Protein AF-A0AAD1NI92-F1 (afdb_monomer)

Organism: Lactococcus lactis subsp. cremoris (NCBI:txid1359)

Solvent-accessible surface area (backbone atoms only — not comparable to full-atom values): 13631 Å² total; per-residue (Å²): 113,66,69,62,48,65,72,69,54,85,88,65,92,79,66,71,75,74,59,77,42,75,38,45,38,38,32,30,15,67,36,59,56,64,87,42,86,88,52,69,45,7,34,93,52,72,65,62,51,53,60,41,68,70,36,79,45,61,66,55,23,30,50,51,26,46,51,54,37,50,50,53,50,59,74,55,29,72,73,46,46,53,45,33,52,50,51,36,50,41,55,43,64,73,59,44,53,62,54,76,49,91,71,69,87,60,74,83,80,83,81,52,63,87,88,38,71,64,26,58,53,46,22,42,76,27,81,88,23,86,45,19,66,62,49,51,51,52,31,36,53,55,35,52,54,38,51,54,21,29,49,46,18,63,72,73,48,81,42,72,68,48,51,53,51,52,50,51,49,50,52,50,50,51,49,44,59,48,25,54,27,59,36,13,42,66,51,53,82,45,44,69,56,52,51,51,41,14,47,53,13,47,51,50,51,52,53,51,54,52,50,53,54,50,51,51,52,53,52,52,50,52,52,52,54,52,51,52,52,54,51,51,51,52,52,51,52,55,48,52,56,54,54,54,68,65,72,77,118

Secondary structure (DSSP, 8-state):
-HHHHHHH--SS---GGGPPPHHHHHHHHT-S-SS-TTS-SS---HHHHHHHHHSSSHHHHHHHHHHHHHHHHHHH-HHHHHHHHHHHHHHHHS-S-TT-SS--TTS--PPPSTTSHHHHHHHHHSTT-TTHHHHHHHHHHHHHHHHHHHHHHHHH---HHHHHHHHHHHHHHHHHHHS--TTTGGGGGGHHHHHHHHHHHHHHHHHHHHHHHHHHHHHHHHHHHHHHHHHHHHHHHHHHHHHHHHS--

Structure (mmCIF, N/CA/C/O backbone):
data_AF-A0AAD1NI92-F1
#
_entry.id   AF-A0AAD1NI92-F1
#
loop_
_atom_site.group_PDB
_atom_site.id
_atom_site.type_symbol
_atom_site.label_atom_id
_atom_site.label_alt_id
_atom_site.label_comp_id
_atom_site.label_asym_id
_atom_site.label_entity_id
_atom_site.label_seq_id
_atom_site.pdbx_PDB_ins_code
_atom_site.Cartn_x
_atom_site.Cartn_y
_atom_site.Cartn_z
_atom_site.occupancy
_atom_site.B_iso_or_equiv
_atom_site.auth_seq_id
_atom_site.auth_comp_id
_atom_site.auth_asym_id
_atom_site.auth_atom_id
_atom_site.pdbx_PDB_model_num
ATOM 1 N N . MET A 1 1 ? -16.849 -3.656 -23.208 1.00 57.09 1 MET A N 1
ATOM 2 C CA . MET A 1 1 ? -17.369 -2.295 -23.479 1.00 57.09 1 MET A CA 1
ATOM 3 C C . MET A 1 1 ? -16.266 -1.326 -23.925 1.00 57.09 1 MET A C 1
ATOM 5 O O . MET A 1 1 ? -16.399 -0.754 -24.995 1.00 57.09 1 MET A O 1
ATOM 9 N N . PHE A 1 2 ? -15.143 -1.203 -23.199 1.00 75.19 2 PHE A N 1
ATOM 10 C CA . PHE A 1 2 ? -14.044 -0.279 -23.547 1.00 75.19 2 PHE A CA 1
ATOM 11 C C . PHE A 1 2 ? -13.366 -0.550 -24.906 1.00 75.19 2 PHE A C 1
ATOM 13 O O . PHE A 1 2 ? -13.230 0.365 -25.709 1.00 75.19 2 PHE A O 1
ATOM 20 N N . ASN A 1 3 ? -13.022 -1.806 -25.222 1.00 75.88 3 ASN A N 1
ATOM 21 C CA . ASN A 1 3 ? -12.385 -2.141 -26.510 1.00 75.88 3 ASN A CA 1
ATOM 22 C C . ASN A 1 3 ? -13.268 -1.807 -27.723 1.00 75.88 3 ASN A C 1
ATOM 24 O O . ASN A 1 3 ? -12.758 -1.379 -28.752 1.00 75.88 3 ASN A O 1
ATOM 28 N N . LEU A 1 4 ? -14.588 -1.951 -27.567 1.00 79.81 4 LEU A N 1
ATOM 29 C CA . LEU A 1 4 ? -15.598 -1.578 -28.561 1.00 79.81 4 LEU A CA 1
ATOM 30 C C . LEU A 1 4 ? -15.661 -0.059 -28.765 1.00 79.81 4 LEU A C 1
ATOM 32 O O . LEU A 1 4 ? -15.792 0.410 -29.891 1.00 79.81 4 LEU A O 1
ATOM 36 N N . PHE A 1 5 ? -15.549 0.720 -27.691 1.00 82.75 5 PHE A N 1
ATOM 37 C CA . PHE A 1 5 ? -15.460 2.176 -27.781 1.00 82.75 5 PHE A CA 1
ATOM 38 C C . PHE A 1 5 ? -14.161 2.613 -28.480 1.00 82.75 5 PHE A C 1
ATOM 40 O O . PHE A 1 5 ? -14.197 3.381 -29.438 1.00 82.75 5 PHE A O 1
ATOM 47 N N . VAL A 1 6 ? -13.022 2.051 -28.064 1.00 80.19 6 VAL A N 1
ATOM 48 C CA . VAL A 1 6 ? -11.691 2.326 -28.628 1.00 80.19 6 VAL A CA 1
ATOM 49 C C . VAL A 1 6 ? -11.615 2.027 -30.126 1.00 80.19 6 VAL A C 1
ATOM 51 O O . VAL A 1 6 ? -10.987 2.786 -30.860 1.00 80.19 6 VAL A O 1
ATOM 54 N N . SER A 1 7 ? -12.263 0.956 -30.593 1.00 80.38 7 SER A N 1
ATOM 55 C CA . SER A 1 7 ? -12.282 0.600 -32.016 1.00 80.38 7 SER A CA 1
ATOM 56 C C . SER A 1 7 ? -13.164 1.502 -32.880 1.00 80.38 7 SER A C 1
ATOM 58 O O . SER A 1 7 ? -12.947 1.554 -34.085 1.00 80.38 7 SER A O 1
ATOM 60 N N . ASN A 1 8 ? -14.162 2.175 -32.298 1.00 83.88 8 ASN A N 1
ATOM 61 C CA . ASN A 1 8 ? -15.162 2.943 -33.050 1.00 83.88 8 ASN A CA 1
ATOM 62 C C . ASN A 1 8 ? -15.001 4.466 -32.924 1.00 83.88 8 ASN A C 1
ATOM 64 O O . ASN A 1 8 ? -15.568 5.212 -33.724 1.00 83.88 8 ASN A O 1
ATOM 68 N N . GLN A 1 9 ? -14.236 4.947 -31.942 1.00 84.62 9 GLN A N 1
ATOM 69 C CA . GLN A 1 9 ? -13.955 6.373 -31.795 1.00 84.62 9 GLN A CA 1
ATOM 70 C C . GLN A 1 9 ? -12.986 6.867 -32.888 1.00 84.62 9 GLN A C 1
ATOM 72 O O . GLN A 1 9 ? -12.032 6.180 -33.248 1.00 84.62 9 GLN A O 1
ATOM 77 N N . LYS A 1 10 ? -13.232 8.074 -33.414 1.00 85.19 10 LYS A N 1
ATOM 78 C CA . LYS A 1 10 ? -12.426 8.714 -34.478 1.00 85.19 10 LYS A CA 1
ATOM 79 C C . LYS A 1 10 ? -11.617 9.924 -33.990 1.00 85.19 10 LYS A C 1
ATOM 81 O O . LYS A 1 10 ? -10.995 10.606 -34.797 1.00 85.19 10 LYS A O 1
ATOM 86 N N . ILE A 1 11 ? -11.661 10.213 -32.691 1.00 85.81 11 ILE A N 1
ATOM 87 C CA . ILE A 1 11 ? -11.125 11.440 -32.086 1.00 85.81 11 ILE A CA 1
ATOM 88 C C . ILE A 1 11 ? -9.612 11.318 -31.879 1.00 85.81 11 ILE A C 1
ATOM 90 O O . ILE A 1 11 ? -8.871 12.261 -32.140 1.00 85.81 11 ILE A O 1
ATOM 94 N N . VAL A 1 12 ? -9.139 10.150 -31.439 1.00 82.62 12 VAL A N 1
ATOM 95 C CA . VAL A 1 12 ? -7.732 9.909 -31.101 1.00 82.62 12 VAL A CA 1
ATOM 96 C C . VAL A 1 12 ? -7.199 8.729 -31.907 1.00 82.62 12 VAL A C 1
ATOM 98 O O . VAL A 1 12 ? -7.741 7.627 -31.846 1.00 82.62 12 VAL A O 1
ATOM 101 N N . LYS A 1 13 ? -6.100 8.921 -32.644 1.00 81.06 13 LYS A N 1
ATOM 102 C CA . LYS A 1 13 ? -5.388 7.807 -33.286 1.00 81.06 13 LYS A CA 1
ATOM 103 C C . LYS A 1 13 ? -4.594 7.040 -32.229 1.00 81.06 13 LYS A C 1
ATOM 105 O O . LYS A 1 13 ? -3.628 7.564 -31.683 1.00 81.06 13 LYS A O 1
ATOM 110 N N . ILE A 1 14 ? -5.007 5.807 -31.944 1.00 80.12 14 ILE A N 1
ATOM 111 C CA . ILE A 1 14 ? -4.340 4.937 -30.969 1.00 80.12 14 ILE A CA 1
ATOM 112 C C . ILE A 1 14 ? -3.302 4.082 -31.689 1.00 80.12 14 ILE A C 1
ATOM 114 O O . ILE A 1 14 ? -3.636 3.265 -32.548 1.00 80.12 14 ILE A O 1
ATOM 118 N N . ASP A 1 15 ? -2.042 4.261 -31.308 1.00 81.31 15 ASP A N 1
ATOM 119 C CA . ASP A 1 15 ? -0.934 3.443 -31.781 1.00 81.31 15 ASP A CA 1
ATOM 120 C C . ASP A 1 15 ? -0.844 2.147 -30.964 1.00 81.31 15 ASP A C 1
ATOM 122 O O . ASP A 1 15 ? -0.312 2.119 -29.852 1.00 81.31 15 ASP A O 1
ATOM 126 N N . LYS A 1 16 ? -1.374 1.055 -31.525 1.00 78.62 16 LYS A N 1
ATOM 127 C CA . LYS A 1 16 ? -1.357 -0.269 -30.884 1.00 78.62 16 LYS A CA 1
ATOM 128 C C . LYS A 1 16 ? 0.056 -0.830 -30.704 1.00 78.62 16 LYS A C 1
ATOM 130 O O . LYS A 1 16 ? 0.249 -1.694 -29.855 1.00 78.62 16 LYS A O 1
ATOM 135 N N . SER A 1 17 ? 1.051 -0.335 -31.444 1.00 79.06 17 SER A N 1
ATOM 136 C CA . SER A 1 17 ? 2.436 -0.795 -31.285 1.00 79.06 17 SER A CA 1
ATOM 137 C C . SER A 1 17 ? 3.035 -0.384 -29.938 1.00 79.06 17 SER A C 1
ATOM 139 O O . SER A 1 17 ? 3.967 -1.026 -29.462 1.00 79.06 17 SER A O 1
ATOM 141 N N . LYS A 1 18 ? 2.468 0.630 -29.271 1.00 83.69 18 LYS A N 1
ATOM 142 C CA . LYS A 1 18 ? 2.900 1.104 -27.947 1.00 83.69 18 LYS A CA 1
ATOM 143 C C . LYS A 1 18 ? 2.183 0.422 -26.784 1.00 83.69 18 LYS A C 1
ATOM 145 O O . LYS A 1 18 ? 2.407 0.793 -25.637 1.00 83.69 18 LYS A O 1
ATOM 150 N N . GLU A 1 19 ? 1.345 -0.579 -27.053 1.00 87.12 19 GLU A N 1
ATOM 151 C CA . GLU A 1 19 ? 0.700 -1.360 -26.000 1.00 87.12 19 GLU A CA 1
ATOM 152 C C . GLU A 1 19 ? 1.757 -2.067 -25.133 1.00 87.12 19 GLU A C 1
ATOM 154 O O . GLU A 1 19 ? 2.684 -2.701 -25.655 1.00 87.12 19 GLU A O 1
ATOM 159 N N . LEU A 1 20 ? 1.608 -1.940 -23.812 1.00 91.38 20 LEU A N 1
ATOM 160 C CA . LEU A 1 20 ? 2.450 -2.595 -22.813 1.00 91.38 20 LEU A CA 1
ATOM 161 C C . LEU A 1 20 ? 1.722 -3.838 -22.275 1.00 91.38 20 LEU A C 1
ATOM 163 O O . LEU A 1 20 ? 0.549 -3.742 -21.899 1.00 91.38 20 LEU A O 1
ATOM 167 N N . PRO A 1 21 ? 2.369 -5.016 -22.258 1.00 93.38 21 PRO A N 1
ATOM 168 C CA . PRO A 1 21 ? 1.775 -6.222 -21.695 1.00 93.38 21 PRO A CA 1
ATOM 169 C C . PRO A 1 21 ? 1.702 -6.143 -20.164 1.00 93.38 21 PRO A C 1
ATOM 171 O O . PRO A 1 21 ? 2.405 -5.368 -19.526 1.00 93.38 21 PRO A O 1
ATOM 174 N N . MET A 1 22 ? 0.895 -7.011 -19.550 1.00 93.06 22 MET A N 1
ATOM 175 C CA . MET A 1 22 ? 0.813 -7.120 -18.086 1.00 93.06 22 MET A CA 1
ATOM 176 C C . MET A 1 22 ? 2.179 -7.415 -17.442 1.00 93.06 22 MET A C 1
ATOM 178 O O . MET A 1 22 ? 2.472 -6.892 -16.370 1.00 93.06 22 MET A O 1
ATOM 182 N N . ALA A 1 23 ? 3.020 -8.207 -18.116 1.00 95.25 23 ALA A N 1
ATOM 183 C CA . ALA A 1 23 ? 4.374 -8.531 -17.672 1.00 95.25 23 ALA A CA 1
ATOM 184 C C . ALA A 1 23 ? 5.243 -7.286 -17.439 1.00 95.25 23 ALA A C 1
ATOM 186 O O . ALA A 1 23 ? 6.008 -7.266 -16.478 1.00 95.25 23 ALA A O 1
ATOM 187 N N . HIS A 1 24 ? 5.053 -6.225 -18.231 1.00 95.69 24 HIS A N 1
ATOM 188 C CA . HIS A 1 24 ? 5.751 -4.956 -18.045 1.00 95.69 24 HIS A CA 1
ATOM 189 C C . HIS A 1 24 ? 5.510 -4.384 -16.646 1.00 95.69 24 HIS A C 1
ATOM 191 O O . HIS A 1 24 ? 6.439 -3.968 -15.967 1.00 95.69 24 HIS A O 1
ATOM 197 N N . PHE A 1 25 ? 4.267 -4.418 -16.165 1.00 94.56 25 PHE A N 1
ATOM 198 C CA . PHE A 1 25 ? 3.925 -3.890 -14.845 1.00 94.56 25 PHE A CA 1
ATOM 199 C C . PHE A 1 25 ? 4.445 -4.771 -13.699 1.00 94.56 25 PHE A C 1
ATOM 201 O O . PH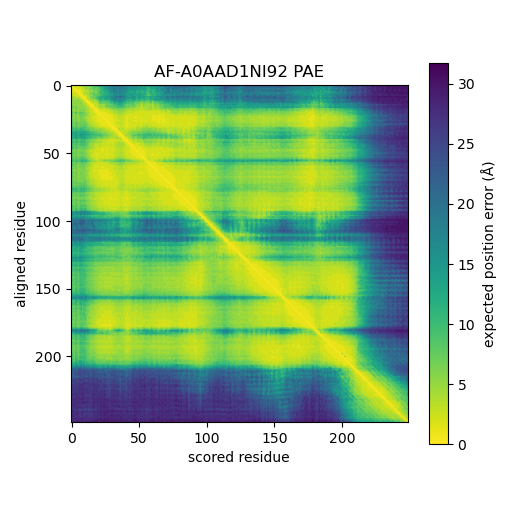E A 1 25 ? 4.670 -4.263 -12.602 1.00 94.56 25 PHE A O 1
ATOM 208 N N . ILE A 1 26 ? 4.665 -6.069 -13.940 1.00 95.38 26 ILE A N 1
ATOM 209 C CA . ILE A 1 26 ? 5.327 -6.980 -12.988 1.00 95.38 26 ILE A CA 1
ATOM 210 C C . ILE A 1 26 ? 6.825 -6.672 -12.927 1.00 95.38 26 ILE A C 1
ATOM 212 O O . ILE A 1 26 ? 7.386 -6.544 -11.838 1.00 95.38 26 ILE A O 1
ATOM 216 N N . LEU A 1 27 ? 7.465 -6.504 -14.091 1.00 95.56 27 LEU A N 1
ATOM 217 C CA . LEU A 1 27 ? 8.850 -6.050 -14.185 1.00 95.56 27 LEU A CA 1
ATOM 218 C C . LEU A 1 27 ? 9.006 -4.717 -13.452 1.00 95.56 27 LEU A C 1
ATOM 220 O O . LEU A 1 27 ? 9.851 -4.583 -12.573 1.00 95.56 27 LEU A O 1
ATOM 224 N N . MET A 1 28 ? 8.129 -3.760 -13.729 1.00 92.94 28 MET A N 1
ATOM 225 C CA . MET A 1 28 ? 8.141 -2.475 -13.051 1.00 92.94 28 MET A CA 1
ATOM 226 C C . MET A 1 28 ? 7.954 -2.606 -11.537 1.00 92.94 28 MET A C 1
ATOM 228 O O . MET A 1 28 ? 8.640 -1.950 -10.755 1.00 92.94 28 MET A O 1
ATOM 232 N N . GLY A 1 29 ? 7.070 -3.505 -11.107 1.00 92.69 29 GLY A N 1
ATOM 233 C CA . GLY A 1 29 ? 6.839 -3.816 -9.703 1.00 92.69 29 GLY A CA 1
ATOM 234 C C . GLY A 1 29 ? 8.061 -4.377 -8.967 1.00 92.69 29 GLY A C 1
ATOM 235 O O . GLY A 1 29 ? 8.101 -4.262 -7.740 1.00 92.69 29 GLY A O 1
ATOM 236 N N . SER A 1 30 ? 9.049 -4.935 -9.677 1.00 93.44 30 SER A N 1
ATOM 237 C CA . SER A 1 30 ? 10.294 -5.475 -9.109 1.00 93.44 30 SER A CA 1
ATOM 238 C C . SER A 1 30 ? 11.477 -4.498 -9.135 1.00 93.44 30 SER A C 1
ATOM 240 O O . SER A 1 30 ? 12.561 -4.834 -8.641 1.00 93.44 30 SER A O 1
ATOM 242 N N . PHE A 1 31 ? 11.288 -3.304 -9.706 1.00 91.69 31 PHE A N 1
ATOM 243 C CA . PHE A 1 31 ? 12.301 -2.255 -9.778 1.00 91.69 31 PHE A CA 1
ATOM 244 C C . PHE A 1 31 ? 12.482 -1.538 -8.428 1.00 91.69 31 PHE A C 1
ATOM 246 O O . PHE A 1 31 ? 11.508 -1.257 -7.733 1.00 91.69 31 PHE A O 1
ATOM 253 N N . GLY A 1 32 ? 13.727 -1.225 -8.065 1.00 88.62 32 GLY A N 1
ATOM 254 C CA . GLY A 1 32 ? 14.095 -0.517 -6.833 1.00 88.62 32 GLY A CA 1
ATOM 255 C C . GLY A 1 32 ? 15.277 -1.170 -6.113 1.00 88.62 32 GLY A C 1
ATOM 256 O O . GLY A 1 32 ? 15.667 -2.296 -6.441 1.00 88.62 32 GLY A O 1
ATOM 257 N N . ASP A 1 33 ? 15.842 -0.439 -5.154 1.00 87.44 33 ASP A N 1
ATOM 258 C CA . ASP A 1 33 ? 17.053 -0.804 -4.414 1.00 87.44 33 ASP A CA 1
ATOM 259 C C . ASP A 1 33 ? 16.699 -1.354 -3.025 1.00 87.44 33 ASP A C 1
ATOM 261 O O . ASP A 1 33 ? 16.215 -0.620 -2.162 1.00 87.44 33 ASP A O 1
ATOM 265 N N . GLU A 1 34 ? 16.973 -2.643 -2.802 1.00 85.94 34 GLU A N 1
ATOM 266 C CA . GLU A 1 34 ? 16.696 -3.320 -1.533 1.00 85.94 34 GLU A CA 1
ATOM 267 C C . GLU A 1 34 ? 17.506 -2.805 -0.331 1.00 85.94 34 GLU A C 1
ATOM 269 O O . GLU A 1 34 ? 17.183 -3.101 0.824 1.00 85.94 34 GLU A O 1
ATOM 274 N N . ASP A 1 35 ? 18.595 -2.076 -0.547 1.00 86.12 35 ASP A N 1
ATOM 275 C CA . ASP A 1 35 ? 19.447 -1.589 0.533 1.00 86.12 35 ASP A CA 1
ATOM 276 C C . ASP A 1 35 ? 19.083 -0.162 0.938 1.00 86.12 35 ASP A C 1
ATOM 278 O O . ASP A 1 35 ? 19.279 0.220 2.096 1.00 86.12 35 ASP A O 1
ATOM 282 N N . ASN A 1 36 ? 18.411 0.578 0.055 1.00 84.94 36 ASN A N 1
ATOM 283 C CA . ASN A 1 36 ? 17.987 1.943 0.310 1.00 84.94 36 ASN A CA 1
ATOM 284 C C . ASN A 1 36 ? 16.477 2.052 0.575 1.00 84.94 36 ASN A C 1
ATOM 286 O O . ASN A 1 36 ? 15.668 2.158 -0.344 1.00 84.94 36 ASN A O 1
ATOM 290 N N . ARG A 1 37 ? 16.091 2.149 1.855 1.00 74.31 37 ARG A N 1
ATOM 291 C CA . ARG A 1 37 ? 14.690 2.383 2.278 1.00 74.31 37 ARG A CA 1
ATOM 292 C C . ARG A 1 37 ? 14.097 3.701 1.762 1.00 74.31 37 ARG A C 1
ATOM 294 O O . ARG A 1 37 ? 12.872 3.820 1.637 1.00 74.31 37 ARG A O 1
ATOM 301 N N . GLU A 1 38 ? 14.942 4.693 1.503 1.00 73.00 38 GLU A N 1
ATOM 302 C CA . GLU A 1 38 ? 14.527 5.998 0.995 1.00 73.00 38 GLU A CA 1
ATOM 303 C C . GLU A 1 38 ? 14.313 5.994 -0.528 1.00 73.00 38 GLU A C 1
ATOM 305 O O . GLU A 1 38 ? 13.600 6.858 -1.046 1.00 73.00 38 GLU A O 1
ATOM 310 N N . SER A 1 39 ? 14.815 4.972 -1.230 1.00 76.75 39 SER A N 1
ATOM 311 C CA . SER A 1 39 ? 14.535 4.759 -2.652 1.00 76.75 39 SER A CA 1
ATOM 312 C C . SER A 1 39 ? 13.077 4.363 -2.891 1.00 76.75 39 SER A C 1
ATOM 314 O O . SER A 1 39 ? 12.400 3.851 -2.000 1.00 76.75 39 SER A O 1
ATOM 316 N N . ILE A 1 40 ? 12.567 4.605 -4.095 1.00 77.69 40 ILE A N 1
ATOM 317 C CA . ILE A 1 40 ? 11.194 4.255 -4.472 1.00 77.69 40 ILE A CA 1
ATOM 318 C C . ILE A 1 40 ? 11.169 2.815 -4.998 1.00 77.69 40 ILE A C 1
ATOM 320 O O . ILE A 1 40 ? 11.976 2.458 -5.855 1.00 77.69 40 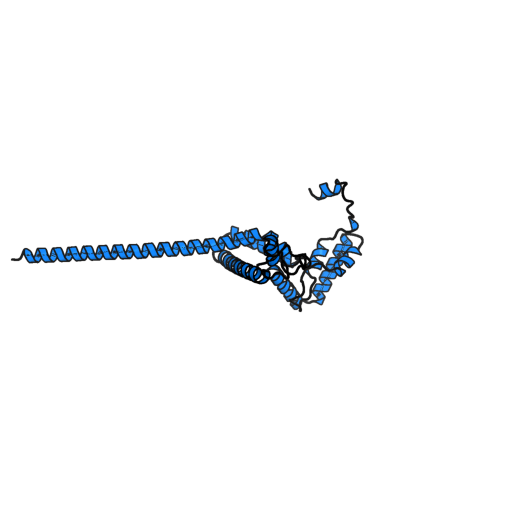ILE A O 1
ATOM 324 N N . HIS A 1 41 ? 10.268 1.982 -4.469 1.00 87.81 41 HIS A N 1
ATOM 325 C CA . HIS A 1 41 ? 10.159 0.566 -4.836 1.00 87.81 41 HIS A CA 1
ATOM 326 C C . HIS A 1 41 ? 8.895 0.323 -5.664 1.00 87.81 41 HIS A C 1
ATOM 328 O O . HIS A 1 41 ? 7.795 0.712 -5.272 1.00 87.81 41 HIS A O 1
ATOM 334 N N . GLY A 1 42 ? 9.033 -0.372 -6.792 1.00 87.44 42 GLY A N 1
ATOM 335 C CA . GLY A 1 42 ? 7.917 -0.721 -7.665 1.00 87.44 42 GLY A CA 1
ATOM 336 C C . GLY A 1 42 ? 7.276 0.489 -8.347 1.00 87.44 42 GLY A C 1
ATOM 337 O O . GLY A 1 42 ? 6.049 0.601 -8.356 1.00 87.44 42 GLY A O 1
ATOM 338 N N . THR A 1 43 ? 8.094 1.405 -8.868 1.00 83.75 43 THR A N 1
ATOM 339 C CA . THR A 1 43 ? 7.669 2.636 -9.560 1.00 83.75 43 THR A CA 1
ATOM 340 C C . THR A 1 43 ? 8.273 2.728 -10.942 1.00 83.75 43 THR A C 1
ATOM 342 O O . THR A 1 43 ? 9.342 2.165 -11.147 1.00 83.75 43 THR A O 1
ATOM 345 N N . TRP A 1 44 ? 7.654 3.510 -11.828 1.00 86.06 44 TRP A N 1
ATOM 346 C CA . TRP A 1 44 ? 8.121 3.805 -13.185 1.00 86.06 44 TRP A CA 1
ATOM 347 C C . TRP A 1 44 ? 9.652 3.897 -13.374 1.00 86.06 44 TRP A C 1
ATOM 349 O O . TRP A 1 44 ? 10.357 4.575 -12.625 1.00 86.06 44 TRP A O 1
ATOM 359 N N . ASN A 1 45 ? 10.149 3.245 -14.432 1.00 88.81 45 ASN A N 1
ATOM 360 C CA . ASN A 1 45 ? 11.557 3.154 -14.799 1.00 88.81 45 ASN A CA 1
ATOM 361 C C . ASN A 1 45 ? 11.696 3.333 -16.316 1.00 88.81 45 ASN A C 1
ATOM 363 O O . ASN A 1 45 ? 11.146 2.570 -17.113 1.00 88.81 45 ASN A O 1
ATOM 367 N N . ALA A 1 46 ? 12.479 4.334 -16.717 1.00 90.44 46 ALA A N 1
ATOM 368 C CA . ALA A 1 46 ? 12.688 4.668 -18.122 1.00 90.44 46 ALA A CA 1
ATOM 369 C C . ALA A 1 46 ? 13.397 3.557 -18.921 1.00 90.44 46 ALA A C 1
ATOM 371 O O . ALA A 1 46 ? 13.124 3.379 -20.108 1.00 90.44 46 ALA A O 1
ATOM 372 N N . GLY A 1 47 ? 14.324 2.833 -18.290 1.00 92.38 47 GLY A N 1
ATOM 373 C CA . GLY A 1 47 ? 15.107 1.761 -18.908 1.00 92.38 47 GLY A CA 1
ATOM 374 C C . GLY A 1 47 ? 14.271 0.520 -19.215 1.00 92.38 47 GLY A C 1
ATOM 375 O O . GLY A 1 47 ? 14.345 -0.003 -20.328 1.00 92.38 47 GLY A O 1
ATOM 376 N N . ASP A 1 48 ? 13.422 0.105 -18.277 1.00 93.38 48 ASP A N 1
ATOM 377 C CA . ASP A 1 48 ? 12.477 -1.002 -18.447 1.00 93.38 48 ASP A CA 1
ATOM 378 C C . ASP A 1 48 ? 11.470 -0.669 -19.553 1.00 93.38 48 ASP A C 1
ATOM 380 O O . ASP A 1 48 ? 11.261 -1.464 -20.473 1.00 93.38 48 ASP A O 1
ATOM 384 N N . LEU A 1 49 ? 10.924 0.555 -19.546 1.00 93.69 49 LEU A N 1
ATOM 385 C CA . LEU A 1 49 ? 10.034 1.031 -20.607 1.00 93.69 49 LEU A CA 1
ATOM 386 C C . LEU A 1 49 ? 10.719 1.021 -21.978 1.00 93.69 49 LEU A C 1
ATOM 388 O O . LEU A 1 49 ? 10.147 0.526 -22.949 1.00 93.69 49 LEU A O 1
ATOM 392 N N . LYS A 1 50 ? 11.946 1.545 -22.072 1.00 94.75 50 LYS A N 1
ATOM 393 C CA . LYS A 1 50 ? 12.714 1.563 -23.324 1.00 94.75 50 LYS A CA 1
ATOM 394 C C . LYS A 1 50 ? 12.974 0.148 -23.841 1.00 94.75 50 LYS A C 1
ATOM 396 O O . LYS A 1 50 ? 12.829 -0.086 -25.037 1.00 94.75 50 LYS A O 1
ATOM 401 N N . SER A 1 51 ? 13.320 -0.779 -22.950 1.00 93.38 51 SER A N 1
ATOM 402 C CA . SER A 1 51 ? 13.564 -2.185 -23.294 1.00 93.38 51 SER A CA 1
ATOM 403 C C . SER A 1 51 ? 12.295 -2.864 -23.804 1.00 93.38 51 SER A C 1
ATOM 405 O O . SER A 1 51 ? 12.331 -3.560 -24.811 1.00 93.38 51 SER A O 1
ATOM 407 N N . THR A 1 52 ? 11.153 -2.578 -23.177 1.00 93.19 52 THR A N 1
ATOM 408 C CA . THR A 1 52 ? 9.850 -3.109 -23.600 1.00 93.19 52 THR A CA 1
ATOM 409 C C . THR A 1 52 ? 9.428 -2.542 -24.955 1.00 93.19 52 THR A C 1
ATOM 411 O O . THR A 1 52 ? 8.963 -3.260 -25.832 1.00 93.19 52 THR A O 1
ATOM 414 N N . LEU A 1 53 ? 9.576 -1.233 -25.163 1.00 92.88 53 LEU A N 1
ATOM 415 C CA . LEU A 1 53 ? 9.166 -0.580 -26.408 1.00 92.88 53 LEU A CA 1
ATOM 416 C C . LEU A 1 53 ? 10.093 -0.882 -27.595 1.00 92.88 53 LEU A C 1
ATOM 418 O O . LEU A 1 53 ? 9.700 -0.617 -28.729 1.00 92.88 53 LEU A O 1
ATOM 422 N N . ALA A 1 54 ? 11.288 -1.427 -27.355 1.00 92.88 54 ALA A N 1
ATOM 423 C CA . ALA A 1 54 ? 12.185 -1.886 -28.413 1.00 92.88 54 ALA A CA 1
ATOM 424 C C . ALA A 1 54 ? 11.665 -3.150 -29.123 1.00 92.88 54 ALA A C 1
ATOM 426 O O . ALA A 1 54 ? 11.978 -3.369 -30.294 1.00 92.88 54 ALA A O 1
ATOM 427 N N . GLU A 1 55 ? 10.848 -3.957 -28.442 1.00 92.56 55 GLU A N 1
ATOM 428 C CA . GLU A 1 55 ? 10.281 -5.181 -29.004 1.00 92.56 55 GLU A CA 1
ATOM 429 C C . GLU A 1 55 ? 9.051 -4.895 -29.876 1.00 92.56 55 GLU A C 1
ATOM 431 O O . GLU A 1 55 ? 8.185 -4.076 -29.548 1.00 92.56 55 GLU A O 1
ATOM 436 N N . LYS A 1 56 ? 8.950 -5.607 -31.004 1.00 86.44 56 LYS A N 1
ATOM 437 C CA . LYS A 1 56 ? 7.956 -5.321 -32.054 1.00 86.44 56 LYS A CA 1
ATOM 438 C C . LYS A 1 56 ? 6.539 -5.754 -31.675 1.00 86.44 56 LYS A C 1
ATOM 440 O O . LYS A 1 56 ? 5.593 -4.991 -31.860 1.00 86.44 56 LYS A O 1
ATOM 445 N N . ASN A 1 57 ? 6.384 -6.975 -31.160 1.00 88.75 57 ASN A N 1
ATOM 446 C CA . ASN A 1 57 ? 5.076 -7.577 -30.897 1.00 88.75 57 ASN A CA 1
ATOM 447 C C . ASN A 1 57 ? 4.795 -7.688 -29.399 1.00 88.75 57 ASN A C 1
ATOM 449 O O . ASN A 1 57 ? 5.699 -7.879 -28.593 1.00 88.75 57 ASN A O 1
ATOM 453 N N . LYS A 1 58 ? 3.513 -7.687 -29.019 1.00 88.44 58 LYS A N 1
ATOM 454 C CA . LYS A 1 58 ? 3.077 -7.847 -27.619 1.00 88.44 58 LYS A CA 1
ATOM 455 C C . LYS A 1 58 ? 3.595 -9.132 -26.954 1.00 88.44 58 LYS A C 1
ATOM 457 O O . LYS A 1 58 ? 3.900 -9.116 -25.765 1.00 88.44 58 LYS A O 1
ATOM 462 N N . SER A 1 59 ? 3.690 -10.230 -27.708 1.00 90.44 59 SER A N 1
ATOM 463 C CA . SER A 1 59 ? 4.235 -11.498 -27.204 1.00 90.44 59 SER A CA 1
ATOM 464 C C . SER A 1 59 ? 5.725 -11.380 -26.883 1.00 90.44 59 SER A C 1
ATOM 466 O O . SER A 1 59 ? 6.149 -11.775 -25.800 1.00 90.44 59 SER A O 1
ATOM 468 N N . ASP A 1 60 ? 6.497 -10.780 -27.791 1.00 93.25 60 ASP A N 1
ATOM 469 C CA . ASP A 1 60 ? 7.944 -10.598 -27.634 1.00 93.25 60 ASP A CA 1
ATOM 470 C C . ASP A 1 60 ? 8.247 -9.647 -26.471 1.00 93.25 60 ASP A C 1
ATOM 472 O O . ASP A 1 60 ? 9.077 -9.963 -25.623 1.00 93.25 60 ASP A O 1
ATOM 476 N N . LYS A 1 61 ? 7.462 -8.567 -26.336 1.00 94.19 61 LYS A N 1
ATOM 477 C CA . LYS A 1 61 ? 7.470 -7.684 -25.158 1.00 94.19 61 LYS A CA 1
ATOM 478 C C . LYS A 1 61 ? 7.268 -8.457 -23.863 1.00 94.19 61 LYS A C 1
ATOM 480 O O . LYS A 1 61 ? 8.071 -8.355 -22.947 1.00 94.19 61 LYS A O 1
ATOM 485 N N . SER A 1 62 ? 6.206 -9.265 -23.797 1.00 95.50 62 SER A N 1
ATOM 486 C CA . SER A 1 62 ? 5.881 -10.010 -22.580 1.00 95.50 62 SER A CA 1
ATOM 487 C C . SER A 1 62 ? 6.976 -11.005 -22.219 1.00 95.50 62 SER A C 1
ATOM 489 O O . SER A 1 62 ? 7.269 -11.176 -21.040 1.00 95.50 62 SER A O 1
ATOM 491 N N . LYS A 1 63 ? 7.570 -11.666 -23.218 1.00 96.19 63 LYS A N 1
ATOM 492 C CA . LYS A 1 63 ? 8.686 -12.587 -23.006 1.00 96.19 63 LYS A CA 1
ATOM 493 C C . LYS A 1 63 ? 9.907 -11.836 -22.477 1.00 96.19 63 LYS A C 1
ATOM 495 O O . LYS A 1 63 ? 10.467 -12.247 -21.466 1.00 96.19 63 LYS A O 1
ATOM 500 N N . LYS A 1 64 ? 10.255 -10.710 -23.105 1.00 96.19 64 LYS A N 1
ATOM 501 C CA . LYS A 1 64 ? 11.381 -9.867 -22.699 1.00 96.19 64 LYS A CA 1
ATOM 502 C C . LYS A 1 64 ? 11.224 -9.338 -21.273 1.00 96.19 64 LYS A C 1
ATOM 504 O O . LYS A 1 64 ? 12.170 -9.402 -20.494 1.00 96.19 64 LYS A O 1
ATOM 509 N N . ASP A 1 65 ? 10.028 -8.880 -20.911 1.00 96.75 65 ASP A N 1
ATOM 510 C CA . ASP A 1 65 ? 9.733 -8.382 -19.564 1.00 96.75 65 ASP A CA 1
ATOM 511 C C . ASP A 1 65 ? 9.863 -9.477 -18.500 1.00 96.75 65 ASP A C 1
ATOM 513 O O . ASP A 1 65 ? 10.404 -9.237 -17.421 1.00 96.75 65 ASP A O 1
ATOM 517 N N . ILE A 1 66 ? 9.395 -10.692 -18.807 1.00 97.06 66 ILE A N 1
ATOM 518 C CA . ILE A 1 66 ? 9.533 -11.849 -17.914 1.00 97.06 66 ILE A CA 1
ATOM 519 C C . ILE A 1 66 ? 11.006 -12.232 -17.761 1.00 97.06 66 ILE A C 1
ATOM 521 O O . ILE A 1 66 ? 11.446 -12.469 -16.640 1.00 97.06 66 ILE A O 1
ATOM 525 N N . GLU A 1 67 ? 11.771 -12.269 -18.854 1.00 97.38 67 GLU A N 1
ATOM 526 C CA . GLU A 1 67 ? 13.210 -12.553 -18.813 1.00 97.38 67 GLU A CA 1
ATOM 527 C C . GLU A 1 67 ? 13.943 -11.557 -17.906 1.00 97.38 67 GLU A C 1
ATOM 529 O O . GLU A 1 67 ? 14.645 -11.974 -16.986 1.00 97.38 67 GLU A O 1
ATOM 534 N N . LEU A 1 68 ? 13.702 -10.254 -18.085 1.00 96.94 68 LEU A N 1
ATOM 535 C CA . LEU A 1 68 ? 14.293 -9.205 -17.248 1.00 96.94 68 LEU A CA 1
ATOM 536 C C . LEU A 1 68 ? 13.844 -9.303 -15.782 1.00 96.94 68 LEU A C 1
ATOM 538 O O . LEU A 1 68 ? 14.635 -9.062 -14.868 1.00 96.94 68 LEU A O 1
ATOM 542 N N . PHE A 1 69 ? 12.585 -9.669 -15.530 1.00 96.62 69 PHE A N 1
ATOM 543 C CA . PHE A 1 69 ? 12.063 -9.851 -14.176 1.00 96.62 69 PHE A CA 1
ATOM 544 C C . PHE A 1 69 ? 12.750 -11.025 -13.469 1.00 96.62 69 PHE A C 1
ATOM 546 O O . PHE A 1 69 ? 13.151 -10.898 -12.307 1.00 96.62 69 PHE A O 1
ATOM 553 N N . VAL A 1 70 ? 12.894 -12.155 -14.166 1.00 96.62 70 VAL A N 1
ATOM 554 C CA . VAL A 1 70 ? 13.570 -13.350 -13.652 1.00 96.62 70 VAL A CA 1
ATOM 555 C C . VAL A 1 70 ? 15.042 -13.047 -13.405 1.00 96.62 70 VAL A C 1
ATOM 557 O O . VAL A 1 70 ? 15.535 -13.342 -12.320 1.00 96.62 70 VAL A O 1
ATOM 560 N N . GLU A 1 71 ? 15.717 -12.398 -14.355 1.00 96.50 71 GLU A N 1
ATOM 561 C CA . GLU A 1 71 ? 17.116 -11.988 -14.230 1.00 96.50 71 GLU A CA 1
ATOM 562 C C . GLU A 1 71 ? 17.322 -11.086 -13.008 1.00 96.50 71 GLU A C 1
ATOM 564 O O . GLU A 1 71 ? 18.159 -11.373 -12.155 1.00 96.50 71 GLU A O 1
ATOM 569 N N . ARG A 1 72 ? 16.505 -10.037 -12.854 1.00 94.88 72 ARG A N 1
ATOM 570 C CA . ARG A 1 72 ? 16.579 -9.127 -11.703 1.00 94.88 72 ARG A CA 1
ATOM 571 C C . ARG A 1 72 ? 16.358 -9.852 -10.381 1.00 94.88 72 ARG A C 1
ATOM 573 O O . ARG A 1 72 ? 17.073 -9.604 -9.413 1.00 94.88 72 ARG A O 1
ATOM 580 N N . THR A 1 73 ? 15.372 -10.743 -10.333 1.00 94.00 73 THR A N 1
ATOM 581 C CA . THR A 1 73 ? 15.040 -11.503 -9.122 1.00 94.00 73 THR A CA 1
ATOM 582 C C . THR A 1 73 ? 16.153 -12.492 -8.766 1.00 94.00 73 THR A C 1
ATOM 584 O O . THR A 1 73 ? 16.515 -12.615 -7.595 1.00 94.00 73 THR A O 1
ATOM 587 N N . ALA A 1 74 ? 16.747 -13.149 -9.766 1.00 95.19 74 ALA A N 1
ATOM 588 C CA . ALA A 1 74 ? 17.883 -14.046 -9.584 1.00 95.19 74 ALA A CA 1
ATOM 589 C C . ALA A 1 74 ? 19.138 -13.291 -9.121 1.00 95.19 74 ALA A C 1
ATOM 591 O O . ALA A 1 74 ? 19.758 -13.698 -8.141 1.00 95.19 74 ALA A O 1
ATOM 592 N N . ASN A 1 75 ? 19.455 -12.161 -9.761 1.00 95.62 75 ASN A N 1
ATOM 593 C CA . ASN A 1 75 ? 20.597 -11.309 -9.417 1.00 95.62 75 ASN A CA 1
ATOM 594 C C . ASN A 1 75 ? 20.485 -10.742 -7.997 1.00 95.62 75 ASN A C 1
ATOM 596 O O . ASN A 1 75 ? 21.481 -10.654 -7.282 1.00 95.62 75 ASN A O 1
ATOM 600 N N . ARG A 1 76 ? 19.268 -10.388 -7.567 1.00 93.88 76 ARG A N 1
ATOM 601 C CA . ARG A 1 76 ? 18.996 -9.950 -6.194 1.00 93.88 76 ARG A CA 1
ATOM 602 C C . ARG A 1 76 ? 19.154 -11.107 -5.197 1.00 93.88 76 ARG A C 1
ATOM 604 O O . ARG A 1 76 ? 19.690 -10.926 -4.107 1.00 93.88 76 ARG A O 1
ATOM 611 N N . GLY A 1 77 ? 18.704 -12.308 -5.558 1.00 95.06 77 GLY A N 1
ATOM 612 C CA . GLY A 1 77 ? 18.712 -13.484 -4.689 1.00 95.06 77 GLY A CA 1
ATOM 613 C C . GLY A 1 77 ? 17.576 -13.477 -3.656 1.00 95.06 77 GLY A C 1
ATOM 614 O O . GLY A 1 77 ? 16.919 -12.462 -3.414 1.00 95.06 77 GLY A O 1
ATOM 615 N N . LEU A 1 78 ? 17.318 -14.632 -3.030 1.00 92.94 78 LEU A N 1
ATOM 616 C CA . LEU A 1 78 ? 16.108 -14.865 -2.222 1.00 92.94 78 LEU A CA 1
ATOM 617 C C . LEU A 1 78 ? 15.988 -13.919 -1.017 1.00 92.94 78 LEU A C 1
ATOM 619 O O . LEU A 1 78 ? 14.958 -13.270 -0.846 1.00 92.94 78 LEU A O 1
ATOM 623 N N . ALA A 1 79 ? 17.038 -13.802 -0.198 1.00 94.12 79 ALA A N 1
ATOM 624 C CA . ALA A 1 79 ? 16.993 -13.000 1.029 1.00 94.12 79 ALA A CA 1
ATOM 625 C C . ALA A 1 79 ? 16.744 -11.510 0.743 1.00 94.12 79 ALA A C 1
ATOM 627 O O . ALA A 1 79 ? 15.902 -10.872 1.377 1.00 94.12 79 ALA A O 1
ATOM 628 N N . ARG A 1 80 ? 17.436 -10.961 -0.260 1.00 93.81 80 ARG A N 1
ATOM 629 C CA . ARG A 1 80 ? 17.275 -9.566 -0.679 1.00 93.81 80 ARG A CA 1
ATOM 630 C C . ARG A 1 80 ? 15.955 -9.330 -1.404 1.00 93.81 80 ARG A C 1
ATOM 632 O O . ARG A 1 80 ? 15.376 -8.264 -1.264 1.00 93.81 80 ARG A O 1
ATOM 639 N N . THR A 1 81 ? 15.429 -10.330 -2.109 1.00 93.88 81 THR A N 1
ATOM 640 C CA . THR A 1 81 ? 14.089 -10.260 -2.711 1.00 93.88 81 THR A CA 1
ATOM 641 C C . THR A 1 81 ? 13.004 -10.156 -1.642 1.00 93.88 81 THR A C 1
ATOM 643 O O . THR A 1 81 ? 12.121 -9.308 -1.749 1.00 93.88 81 THR A O 1
ATOM 646 N N . ILE A 1 82 ? 13.094 -10.944 -0.567 1.00 93.44 82 ILE A N 1
ATOM 647 C CA . ILE A 1 82 ? 12.178 -10.815 0.578 1.00 93.44 82 ILE A CA 1
ATOM 648 C C . ILE A 1 82 ? 12.311 -9.425 1.214 1.00 93.44 82 ILE A C 1
ATOM 650 O O . ILE A 1 82 ? 11.300 -8.775 1.483 1.00 93.44 82 ILE A O 1
ATOM 654 N N . LYS A 1 83 ? 13.545 -8.940 1.405 1.00 93.44 83 LYS A N 1
ATOM 655 C CA . LYS A 1 83 ? 13.812 -7.593 1.933 1.00 93.44 83 LYS A CA 1
ATOM 656 C C . LYS A 1 83 ? 13.181 -6.499 1.061 1.00 93.44 83 LYS A C 1
ATOM 658 O O . LYS A 1 83 ? 12.473 -5.649 1.598 1.00 93.44 83 LYS A O 1
ATOM 663 N N . PHE A 1 84 ? 13.363 -6.580 -0.258 1.00 93.62 84 PHE A N 1
ATOM 664 C CA . PHE A 1 84 ? 12.789 -5.668 -1.249 1.00 93.62 84 PHE A CA 1
ATOM 665 C C . PHE A 1 84 ? 11.262 -5.602 -1.144 1.00 93.62 84 PHE A C 1
ATOM 667 O O . PHE A 1 84 ? 10.691 -4.521 -1.004 1.00 93.62 84 PHE A O 1
ATOM 674 N N . TYR A 1 85 ? 10.581 -6.754 -1.157 1.00 93.06 85 TYR A N 1
ATOM 675 C CA . TYR A 1 85 ? 9.120 -6.774 -1.045 1.00 93.06 85 TYR A CA 1
ATOM 676 C C . TYR A 1 85 ? 8.635 -6.324 0.338 1.00 93.06 85 TYR A C 1
ATOM 678 O O . TYR A 1 85 ? 7.570 -5.719 0.436 1.00 93.06 85 TYR A O 1
ATOM 686 N N . GLY A 1 86 ? 9.428 -6.536 1.392 1.00 92.06 86 GLY A N 1
ATOM 687 C CA . GLY A 1 86 ? 9.180 -5.958 2.710 1.00 92.06 86 GLY A CA 1
ATOM 688 C C . GLY A 1 86 ? 9.235 -4.430 2.693 1.00 92.06 86 GLY A C 1
ATOM 689 O O . GLY A 1 86 ? 8.313 -3.777 3.172 1.00 92.06 86 GLY A O 1
ATOM 690 N N . GLN A 1 87 ? 10.270 -3.837 2.093 1.00 89.94 87 GLN A N 1
ATOM 691 C CA . GLN A 1 87 ? 10.362 -2.380 1.931 1.00 89.94 87 GLN A CA 1
ATOM 692 C C . GLN A 1 87 ? 9.217 -1.831 1.092 1.00 89.94 87 GLN A C 1
ATOM 694 O O . GLN A 1 87 ? 8.604 -0.840 1.482 1.00 89.94 87 GLN A O 1
ATOM 699 N N . LYS A 1 88 ? 8.872 -2.5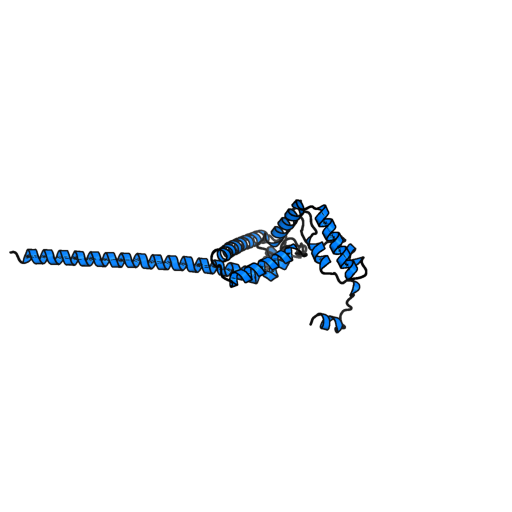06 -0.005 1.00 90.19 88 LYS A N 1
ATOM 700 C CA . LYS A 1 88 ? 7.728 -2.133 -0.835 1.00 90.19 88 LYS A CA 1
ATOM 701 C C . LYS A 1 88 ? 6.418 -2.176 -0.044 1.00 90.19 88 LYS A C 1
ATOM 703 O O . LYS A 1 88 ? 5.635 -1.235 -0.116 1.00 90.19 88 LYS A O 1
ATOM 708 N N . TYR A 1 89 ? 6.202 -3.219 0.758 1.00 90.75 89 TYR A N 1
ATOM 709 C CA . TYR A 1 89 ? 5.046 -3.317 1.652 1.00 90.75 89 TYR A CA 1
ATOM 710 C C . TYR A 1 89 ? 4.973 -2.135 2.622 1.00 90.75 89 TYR A C 1
ATOM 712 O O . TYR A 1 89 ? 3.912 -1.521 2.755 1.00 90.75 89 TYR A O 1
ATOM 720 N N . PHE A 1 90 ? 6.094 -1.785 3.260 1.00 87.75 90 PHE A N 1
ATOM 721 C CA . PHE A 1 90 ? 6.148 -0.607 4.121 1.00 87.75 90 PHE A CA 1
ATOM 722 C C . PHE A 1 90 ? 5.799 0.654 3.334 1.00 87.75 90 PHE A C 1
ATOM 724 O O . PHE A 1 90 ? 4.903 1.365 3.744 1.00 87.75 90 PHE A O 1
ATOM 731 N N . GLN A 1 91 ? 6.364 0.883 2.151 1.00 83.00 91 GLN A N 1
ATOM 732 C CA . GLN A 1 91 ? 6.045 2.081 1.358 1.00 83.00 91 GLN A CA 1
ATOM 733 C C . GLN A 1 91 ? 4.581 2.179 0.912 1.00 83.00 91 GLN A C 1
ATOM 735 O O . GLN A 1 91 ? 4.092 3.273 0.638 1.00 83.00 91 GLN A O 1
ATOM 740 N N . ILE A 1 92 ? 3.880 1.048 0.818 1.00 86.19 92 ILE A N 1
ATOM 741 C CA . ILE A 1 92 ? 2.447 1.016 0.511 1.00 86.19 92 ILE A CA 1
ATOM 742 C C . ILE A 1 92 ? 1.606 1.316 1.764 1.00 86.19 92 ILE A C 1
ATOM 744 O O . ILE A 1 92 ? 0.530 1.891 1.629 1.00 86.19 92 ILE A O 1
ATOM 748 N N . THR A 1 93 ? 2.060 0.933 2.965 1.00 86.25 93 THR A N 1
ATOM 749 C CA . THR A 1 93 ? 1.217 0.855 4.180 1.00 86.25 93 THR A CA 1
ATOM 750 C C . THR A 1 93 ? 1.718 1.647 5.396 1.00 86.25 93 THR A C 1
ATOM 752 O O . THR A 1 93 ? 1.022 1.704 6.411 1.00 86.25 93 THR A O 1
ATOM 755 N N . ASP A 1 94 ? 2.909 2.243 5.338 1.00 76.56 94 ASP A N 1
ATOM 756 C CA . ASP A 1 94 ? 3.607 2.850 6.481 1.00 76.56 94 ASP A CA 1
ATOM 757 C C . ASP A 1 94 ? 2.923 4.110 7.014 1.00 76.56 94 ASP A C 1
ATOM 759 O O . ASP A 1 94 ? 2.988 4.400 8.215 1.00 76.56 94 ASP A O 1
ATOM 763 N N . THR A 1 95 ? 2.246 4.837 6.132 1.00 74.31 95 THR A N 1
ATOM 764 C CA . THR A 1 95 ? 1.692 6.152 6.415 1.00 74.31 95 THR A CA 1
ATOM 765 C C . THR A 1 95 ? 0.185 6.191 6.210 1.00 74.31 95 THR A C 1
ATOM 767 O O . THR A 1 95 ? -0.360 5.693 5.227 1.00 74.31 95 THR A O 1
ATOM 770 N N . GLY A 1 96 ? -0.503 6.899 7.111 1.00 70.88 96 GLY A N 1
ATOM 771 C CA . GLY A 1 96 ? -1.917 7.260 6.935 1.00 70.88 96 GLY A CA 1
ATOM 772 C C . GLY A 1 96 ? -2.182 8.235 5.785 1.00 70.88 96 GLY A C 1
ATOM 773 O O . GLY A 1 96 ? -3.328 8.588 5.514 1.00 70.88 96 GLY A O 1
ATOM 774 N N . VAL A 1 97 ? -1.125 8.706 5.123 1.00 76.31 97 VAL A N 1
ATOM 775 C CA . VAL A 1 97 ? -1.171 9.668 4.022 1.00 76.31 97 VAL A CA 1
ATOM 776 C C . VAL A 1 97 ? -1.333 8.895 2.710 1.00 76.31 97 VAL A C 1
ATOM 778 O O . VAL A 1 97 ? -0.412 8.747 1.903 1.00 76.31 97 VAL A O 1
ATOM 781 N N . ILE A 1 98 ? -2.535 8.353 2.519 1.00 71.50 98 ILE A N 1
ATOM 782 C CA . ILE A 1 98 ? -2.888 7.546 1.347 1.00 71.50 98 ILE A CA 1
ATOM 783 C C . ILE A 1 98 ? -3.000 8.456 0.117 1.00 71.50 98 ILE A C 1
ATOM 785 O O . ILE A 1 98 ? -3.836 9.354 0.081 1.00 71.50 98 ILE A O 1
ATOM 789 N N . GLY A 1 99 ? -2.167 8.215 -0.897 1.00 65.50 99 GLY A N 1
ATOM 790 C CA . GLY A 1 99 ? -2.222 8.877 -2.203 1.00 65.50 99 GLY A CA 1
ATOM 791 C C . GLY A 1 99 ? -1.424 10.168 -2.370 1.00 65.50 99 GLY A C 1
ATOM 792 O O . GLY A 1 99 ? -1.464 10.752 -3.450 1.00 65.50 99 GLY A O 1
ATOM 793 N N . TYR A 1 100 ? -0.671 10.596 -1.352 1.00 62.91 100 TYR A N 1
ATOM 794 C CA . TYR A 1 100 ? 0.101 11.852 -1.388 1.00 62.91 100 TYR A CA 1
ATOM 795 C C . TYR A 1 100 ? 1.571 11.693 -0.962 1.00 62.91 100 TYR A C 1
ATOM 797 O O . TYR A 1 100 ? 2.268 12.687 -0.735 1.00 62.91 100 TYR A O 1
ATOM 805 N N . HIS A 1 101 ? 2.055 10.458 -0.814 1.00 61.16 101 HIS A N 1
ATOM 806 C CA . HIS A 1 101 ? 3.382 10.182 -0.272 1.00 61.16 101 HIS A CA 1
ATOM 807 C C . HIS A 1 101 ? 4.405 9.887 -1.386 1.00 61.16 101 HIS A C 1
ATOM 809 O O . HIS A 1 101 ? 4.232 8.946 -2.148 1.00 61.16 101 HIS A O 1
ATOM 815 N N . ARG A 1 102 ? 5.495 10.675 -1.428 1.00 61.22 102 ARG A N 1
ATOM 816 C CA . ARG A 1 102 ? 6.760 10.438 -2.176 1.00 61.22 102 ARG A CA 1
ATOM 817 C C . ARG A 1 102 ? 6.739 10.548 -3.702 1.00 61.22 102 ARG A C 1
ATOM 819 O O . ARG A 1 102 ? 7.759 10.315 -4.336 1.00 61.22 102 ARG A O 1
ATOM 826 N N . ASP A 1 103 ? 5.632 10.976 -4.292 1.00 59.75 103 ASP A N 1
ATOM 827 C CA . ASP A 1 103 ? 5.501 11.014 -5.751 1.00 59.75 103 ASP A CA 1
ATOM 828 C C . ASP A 1 103 ? 5.979 12.304 -6.428 1.00 59.75 103 ASP A C 1
ATOM 830 O O . ASP A 1 103 ? 5.940 12.396 -7.653 1.00 59.75 103 ASP A O 1
ATOM 834 N N . GLY A 1 104 ? 6.359 13.332 -5.660 1.00 57.88 104 GLY A N 1
ATOM 835 C CA . GLY A 1 104 ? 6.838 14.611 -6.202 1.00 57.88 104 GLY A CA 1
ATOM 836 C C . GLY A 1 104 ? 5.836 15.354 -7.106 1.00 57.88 104 GLY A C 1
ATOM 837 O O . GLY A 1 104 ? 6.175 16.360 -7.723 1.00 57.88 104 GLY A O 1
ATOM 838 N N . LEU A 1 105 ? 4.581 14.897 -7.195 1.00 59.34 105 LEU A N 1
ATOM 839 C CA . LEU A 1 105 ? 3.566 15.467 -8.093 1.00 59.34 105 LEU A CA 1
ATOM 840 C C . LEU A 1 105 ? 3.199 16.918 -7.742 1.00 59.34 105 LEU A C 1
ATOM 842 O O . LEU A 1 105 ? 2.643 17.632 -8.570 1.00 59.34 105 LEU A O 1
ATOM 846 N N . TRP A 1 106 ? 3.536 17.361 -6.530 1.00 58.44 106 TRP A N 1
ATOM 847 C CA . TRP A 1 106 ? 3.195 18.674 -5.985 1.00 58.44 106 TRP A CA 1
ATOM 848 C C . TRP A 1 106 ? 4.446 19.496 -5.651 1.00 58.44 106 TRP A C 1
ATOM 850 O O . TRP A 1 106 ? 4.473 20.175 -4.631 1.00 58.44 106 TRP A O 1
ATOM 860 N N . LEU A 1 107 ? 5.500 19.403 -6.468 1.00 60.06 107 LEU A N 1
ATOM 861 C CA . LEU A 1 107 ? 6.791 20.052 -6.197 1.00 60.06 107 LEU A CA 1
ATOM 862 C C . LEU A 1 107 ? 6.846 21.544 -6.577 1.00 60.06 107 LEU A C 1
ATOM 864 O O . LEU A 1 107 ? 7.604 22.287 -5.962 1.00 60.06 107 LEU A O 1
ATOM 868 N N . ASN A 1 108 ? 6.037 22.008 -7.540 1.00 57.66 108 ASN A N 1
ATOM 869 C CA . ASN A 1 108 ? 6.111 23.381 -8.058 1.00 57.66 108 ASN A CA 1
ATOM 870 C C . ASN A 1 108 ? 4.731 24.038 -8.140 1.00 57.66 108 ASN A C 1
ATOM 872 O O . ASN A 1 108 ? 3.914 23.682 -8.987 1.00 57.66 108 ASN A O 1
ATOM 876 N N . TYR A 1 109 ? 4.476 25.031 -7.293 1.00 66.12 109 TYR A N 1
ATOM 877 C CA . TYR A 1 109 ? 3.250 25.826 -7.339 1.00 66.12 109 TYR A CA 1
ATOM 878 C C . TYR A 1 109 ? 3.511 27.233 -6.789 1.00 66.12 109 TYR A C 1
ATOM 880 O O . TYR A 1 109 ? 4.356 27.446 -5.918 1.00 66.12 109 TYR A O 1
ATOM 888 N N . ALA A 1 110 ? 2.745 28.205 -7.277 1.00 73.00 110 ALA A N 1
ATOM 889 C CA . ALA A 1 110 ? 2.658 29.515 -6.650 1.00 73.00 110 ALA A CA 1
ATOM 890 C C . ALA A 1 110 ? 1.661 29.437 -5.488 1.00 73.00 110 ALA A C 1
ATOM 892 O O . ALA A 1 110 ? 0.514 29.018 -5.671 1.00 73.00 110 ALA A O 1
ATOM 893 N N . TYR A 1 111 ? 2.090 29.826 -4.287 1.00 78.00 111 TYR A N 1
ATOM 894 C CA . TYR A 1 111 ? 1.166 29.974 -3.168 1.00 78.00 111 TYR A CA 1
ATOM 895 C C . TYR A 1 111 ? 0.152 31.085 -3.473 1.00 78.00 111 TYR A C 1
ATOM 897 O O . TYR A 1 111 ? 0.504 32.161 -3.955 1.00 78.00 111 TYR A O 1
ATOM 905 N N . SER A 1 112 ? -1.116 30.826 -3.163 1.00 81.81 112 SER A N 1
ATOM 906 C CA . SER A 1 112 ? -2.181 31.829 -3.179 1.00 81.81 112 SER A CA 1
ATOM 907 C C . SER A 1 112 ? -1.899 32.926 -2.144 1.00 81.81 112 SER A C 1
ATOM 909 O O . SER A 1 112 ? -1.119 32.724 -1.210 1.00 81.81 112 SER A O 1
ATOM 911 N N . ALA A 1 113 ? -2.569 34.075 -2.262 1.00 79.94 113 ALA A N 1
ATOM 912 C CA . ALA A 1 113 ? -2.400 35.210 -1.354 1.00 79.94 113 ALA A CA 1
ATOM 913 C C . ALA A 1 113 ? -2.424 34.787 0.130 1.00 79.94 113 ALA A C 1
ATOM 915 O O . ALA A 1 113 ? -3.286 34.002 0.557 1.00 79.94 113 ALA A O 1
ATOM 916 N N . ASN A 1 114 ? -1.464 35.302 0.906 1.00 77.38 114 ASN A N 1
ATOM 917 C CA . ASN A 1 114 ? -1.323 35.008 2.333 1.00 77.38 114 ASN A CA 1
ATOM 918 C C . ASN A 1 114 ? -2.628 35.301 3.085 1.00 77.38 114 ASN A C 1
ATOM 920 O O . ASN A 1 114 ? -3.238 36.349 2.909 1.00 77.38 114 ASN A O 1
ATOM 924 N N . GLY A 1 115 ? -3.066 34.346 3.910 1.00 77.00 115 GLY A N 1
ATOM 925 C CA . GLY A 1 115 ? -4.309 34.441 4.686 1.00 77.00 115 GLY A CA 1
ATOM 926 C C . GLY A 1 115 ? -5.563 33.898 3.990 1.00 77.00 115 GLY A C 1
ATOM 927 O O . GLY A 1 115 ? -6.548 33.624 4.675 1.00 77.00 115 GLY A O 1
ATOM 928 N N . SER A 1 116 ? -5.533 33.655 2.672 1.00 85.88 116 SER A N 1
ATOM 929 C CA . SER A 1 116 ? -6.656 33.019 1.967 1.00 85.88 116 SER A CA 1
ATOM 930 C C . SER A 1 116 ? -6.880 31.571 2.429 1.00 85.88 116 SER A C 1
ATOM 932 O O . SER A 1 116 ? -5.936 30.862 2.789 1.00 85.88 116 SER A O 1
ATOM 934 N N . LEU A 1 117 ? -8.131 31.098 2.376 1.00 84.06 117 LEU A N 1
ATOM 935 C CA . LEU A 1 117 ? -8.456 29.684 2.620 1.00 84.06 117 LEU A CA 1
ATOM 936 C C . LEU A 1 117 ? -7.656 28.764 1.683 1.00 84.06 117 LEU A C 1
ATOM 938 O O . LEU A 1 117 ? -7.146 27.735 2.117 1.00 84.06 117 LEU A O 1
ATOM 942 N N . SER A 1 118 ? -7.481 29.190 0.429 1.00 85.00 118 SER A N 1
ATOM 943 C CA . SER A 1 118 ? -6.651 28.502 -0.562 1.00 85.00 118 SER A CA 1
ATOM 944 C C . SER A 1 118 ? -5.206 28.343 -0.081 1.00 85.00 118 SER A C 1
ATOM 946 O O . SER A 1 118 ? -4.692 27.231 -0.071 1.00 85.00 118 SER A O 1
ATOM 948 N N . ASN A 1 119 ? -4.575 29.406 0.434 1.00 85.38 119 ASN A N 1
ATOM 949 C CA . ASN A 1 119 ? -3.218 29.325 0.984 1.00 85.38 119 ASN A CA 1
ATOM 950 C C . ASN A 1 119 ? -3.140 28.354 2.182 1.00 85.38 119 ASN A C 1
ATOM 952 O O . ASN A 1 119 ? -2.213 27.552 2.261 1.00 85.38 119 ASN A O 1
ATOM 956 N N . LYS A 1 120 ? -4.142 28.336 3.073 1.00 84.50 120 LYS A N 1
ATOM 957 C CA . LYS A 1 120 ? -4.181 27.373 4.194 1.00 84.50 120 LYS A CA 1
ATOM 958 C C . LYS A 1 120 ? -4.256 25.919 3.717 1.00 84.50 120 LYS A C 1
ATOM 960 O O . LYS A 1 120 ? -3.533 25.077 4.237 1.00 84.50 120 LYS A O 1
ATOM 965 N N . ILE A 1 121 ? -5.099 25.633 2.723 1.00 83.81 121 ILE A N 1
ATOM 966 C CA . ILE A 1 121 ? -5.223 24.297 2.118 1.00 83.81 121 ILE A CA 1
ATOM 967 C C . ILE A 1 121 ? -3.906 23.905 1.438 1.00 83.81 121 ILE A C 1
ATOM 969 O O . ILE A 1 121 ? -3.383 22.817 1.660 1.00 83.81 121 ILE A O 1
ATOM 973 N N . GLN A 1 122 ? -3.319 24.818 0.669 1.00 84.31 122 GLN A N 1
ATOM 974 C CA . GLN A 1 122 ? -2.028 24.626 0.012 1.00 84.31 122 GLN A CA 1
ATOM 975 C C . GLN A 1 122 ? -0.910 24.298 1.014 1.00 84.31 122 GLN A C 1
ATOM 977 O O . GLN A 1 122 ? -0.137 23.372 0.790 1.00 84.31 122 GLN A O 1
ATOM 982 N N . GLN A 1 123 ? -0.868 24.972 2.167 1.00 84.25 123 GLN A N 1
ATOM 983 C CA . GLN A 1 123 ? 0.101 24.680 3.230 1.00 84.25 123 GLN A CA 1
ATOM 984 C C . GLN A 1 123 ? -0.032 23.277 3.852 1.00 84.25 123 GLN A C 1
ATOM 986 O O . GLN A 1 123 ? 0.907 22.838 4.517 1.00 84.25 123 GLN A O 1
ATOM 991 N N . ILE A 1 124 ? -1.170 22.596 3.677 1.00 82.62 124 ILE A N 1
ATOM 992 C CA . ILE A 1 124 ? -1.402 21.222 4.151 1.00 82.62 124 ILE A CA 1
ATOM 993 C C . ILE A 1 124 ? -0.909 20.203 3.119 1.00 82.62 124 ILE A C 1
ATOM 995 O O . ILE A 1 124 ? -0.195 19.266 3.468 1.00 82.62 124 ILE A O 1
ATOM 999 N N . TYR A 1 125 ? -1.299 20.376 1.855 1.00 77.69 125 TYR A N 1
ATOM 1000 C CA . TYR A 1 125 ? -1.066 19.368 0.816 1.00 77.69 125 TYR A CA 1
ATOM 1001 C C . TYR A 1 125 ? 0.324 19.439 0.204 1.00 77.69 125 TYR A C 1
ATOM 1003 O O . TYR A 1 125 ? 0.863 18.425 -0.242 1.00 77.69 125 TYR A O 1
ATOM 1011 N N . TYR A 1 126 ? 0.905 20.628 0.159 1.00 79.25 126 TYR A N 1
ATOM 1012 C CA . TYR A 1 126 ? 2.127 20.814 -0.577 1.00 79.25 126 TYR A CA 1
ATOM 1013 C C . TYR A 1 126 ? 3.385 20.441 0.200 1.00 79.25 126 TYR A C 1
ATOM 1015 O O . TYR A 1 126 ? 3.469 20.647 1.407 1.00 79.25 126 TYR A O 1
ATOM 1023 N N . GLU A 1 127 ? 4.396 19.942 -0.516 1.00 74.94 127 GLU A N 1
ATOM 1024 C CA . GLU A 1 127 ? 5.573 19.303 0.081 1.00 74.94 127 GLU A CA 1
ATOM 1025 C C . GLU A 1 127 ? 6.317 20.191 1.088 1.00 74.94 127 GLU A C 1
ATOM 1027 O O . GLU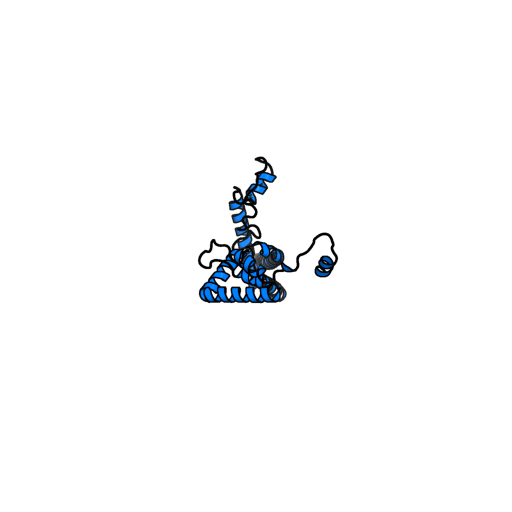 A 1 127 ? 6.616 19.732 2.190 1.00 74.94 127 GLU A O 1
ATOM 1032 N N . ASN A 1 128 ? 6.486 21.474 0.750 1.00 77.75 128 ASN A N 1
ATOM 1033 C CA . ASN A 1 128 ? 7.139 22.497 1.576 1.00 77.75 128 ASN A CA 1
ATOM 1034 C C . ASN A 1 128 ? 6.156 23.324 2.432 1.00 77.75 128 ASN A C 1
ATOM 1036 O O . ASN A 1 128 ? 6.504 24.397 2.930 1.00 77.75 128 ASN A O 1
ATOM 1040 N N . GLY A 1 129 ? 4.908 22.877 2.568 1.00 81.81 129 GLY A N 1
ATOM 1041 C CA . GLY A 1 129 ? 3.886 23.561 3.351 1.00 81.81 129 GLY A CA 1
ATOM 1042 C C . GLY A 1 129 ? 4.146 23.463 4.857 1.00 81.81 129 GLY A C 1
ATOM 1043 O O . GLY A 1 129 ? 4.446 22.392 5.381 1.00 81.81 129 GLY A O 1
ATOM 1044 N N . LYS A 1 130 ? 3.984 24.575 5.588 1.00 85.94 130 LYS A N 1
ATOM 1045 C CA . LYS A 1 130 ? 4.240 24.624 7.043 1.00 85.94 130 LYS A CA 1
ATOM 1046 C C . LYS A 1 130 ? 3.309 23.723 7.862 1.00 85.94 130 LYS A C 1
ATOM 1048 O O . LYS A 1 130 ? 3.696 23.272 8.933 1.00 85.94 130 LYS A O 1
ATOM 1053 N N . LEU A 1 131 ? 2.087 23.479 7.382 1.00 85.25 131 LEU A N 1
ATOM 1054 C CA . LEU A 1 131 ? 1.076 22.678 8.086 1.00 85.25 131 LEU A CA 1
ATOM 1055 C C . LEU A 1 131 ? 1.158 21.183 7.747 1.00 85.25 131 LEU A C 1
ATOM 1057 O O . LEU 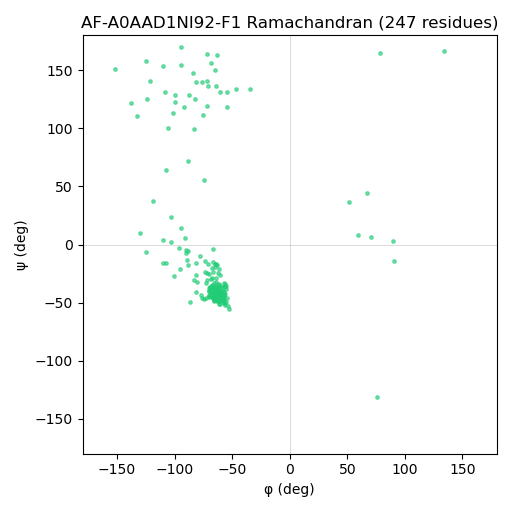A 1 131 ? 0.564 20.363 8.449 1.00 85.25 131 LEU A O 1
ATOM 1061 N N . ARG A 1 132 ? 1.905 20.812 6.701 1.00 84.25 132 ARG A N 1
ATOM 1062 C CA . ARG A 1 132 ? 2.017 19.429 6.228 1.00 84.25 132 ARG A CA 1
ATOM 1063 C C . ARG A 1 132 ? 2.557 18.454 7.283 1.00 84.25 132 ARG A C 1
ATOM 1065 O O . ARG A 1 132 ? 1.955 17.392 7.428 1.00 84.25 132 ARG A O 1
ATOM 1072 N N . PRO A 1 133 ? 3.611 18.762 8.068 1.00 86.62 133 PRO A N 1
ATOM 1073 C CA . PRO A 1 133 ? 4.082 17.844 9.109 1.00 86.62 133 PRO A CA 1
ATOM 1074 C C . PRO A 1 133 ? 3.011 17.536 10.165 1.00 86.62 133 PRO A C 1
ATOM 1076 O O . PRO A 1 133 ? 2.814 16.377 10.524 1.00 86.62 133 PRO A O 1
ATOM 1079 N N . SER A 1 134 ? 2.271 18.554 10.617 1.00 89.25 134 SER A N 1
ATOM 1080 C CA . SER A 1 134 ? 1.180 18.385 11.585 1.00 89.25 134 SER A CA 1
ATOM 1081 C C . SER A 1 134 ? 0.021 17.571 11.009 1.00 89.25 134 SER A C 1
ATOM 1083 O O . SER A 1 134 ? -0.539 16.722 11.700 1.00 89.25 134 SER A O 1
ATOM 1085 N N . PHE A 1 135 ? -0.317 17.789 9.737 1.00 86.81 135 PHE A N 1
ATOM 1086 C CA . PHE A 1 135 ? -1.320 16.992 9.035 1.00 86.81 135 PHE A CA 1
ATOM 1087 C C . PHE A 1 135 ? -0.898 15.522 8.911 1.00 86.81 135 PHE A C 1
ATOM 1089 O O . PHE A 1 135 ? -1.666 14.637 9.280 1.00 86.81 135 PHE A O 1
ATOM 1096 N N . ASN A 1 136 ? 0.340 15.257 8.484 1.00 86.62 136 ASN A N 1
ATOM 1097 C CA . ASN A 1 136 ? 0.875 13.898 8.377 1.00 86.62 136 ASN A CA 1
ATOM 1098 C C . ASN A 1 136 ? 0.862 13.177 9.731 1.00 86.62 136 ASN A C 1
ATOM 1100 O O . ASN A 1 136 ? 0.503 12.003 9.798 1.00 86.62 136 ASN A O 1
ATOM 1104 N N . PHE A 1 137 ? 1.204 13.881 10.813 1.00 89.69 137 PHE A N 1
ATOM 1105 C CA . PHE A 1 137 ? 1.127 13.344 12.170 1.00 89.69 137 PHE A CA 1
ATOM 1106 C C . PHE A 1 137 ? -0.306 12.946 12.550 1.00 89.69 137 PHE A C 1
ATOM 1108 O O . PHE A 1 137 ? -0.532 11.846 13.054 1.00 89.69 137 PHE A O 1
ATOM 1115 N N . LEU A 1 138 ? -1.290 13.797 12.250 1.00 90.62 138 LEU A N 1
ATOM 1116 C CA . LEU A 1 138 ? -2.697 13.497 12.507 1.00 90.62 138 LEU A CA 1
ATOM 1117 C C . LEU A 1 138 ? -3.190 12.299 11.677 1.00 90.62 138 LEU A C 1
ATOM 1119 O O . LEU A 1 138 ? -3.839 11.402 12.216 1.00 90.62 138 LEU A O 1
ATOM 1123 N N . CYS A 1 139 ? -2.836 12.241 10.390 1.00 89.88 139 CYS A N 1
ATOM 1124 C CA . CYS A 1 139 ? -3.105 11.082 9.539 1.00 89.88 139 CYS A CA 1
ATOM 1125 C C . CYS A 1 139 ? -2.495 9.802 10.120 1.00 89.88 139 CYS A C 1
ATOM 1127 O O . CYS A 1 139 ? -3.151 8.763 10.116 1.00 89.88 139 CYS A O 1
ATOM 1129 N N . GLN A 1 140 ? -1.278 9.872 10.668 1.00 91.44 140 GLN A N 1
ATOM 1130 C CA . GLN A 1 140 ? -0.628 8.721 11.290 1.00 91.44 140 GLN A CA 1
ATOM 1131 C C . GLN A 1 140 ? -1.372 8.231 12.536 1.00 91.44 140 GLN A C 1
ATOM 1133 O O . GLN A 1 140 ? -1.517 7.024 12.719 1.00 91.44 140 GLN A O 1
ATOM 1138 N N . ILE A 1 141 ? -1.896 9.138 13.366 1.00 92.94 141 ILE A N 1
ATOM 1139 C CA . ILE A 1 141 ? -2.726 8.764 14.523 1.00 92.94 141 ILE A CA 1
ATOM 1140 C C . ILE A 1 141 ? -3.977 8.011 14.060 1.00 92.94 141 ILE A C 1
ATOM 1142 O O . ILE A 1 141 ? -4.253 6.913 14.547 1.00 92.94 141 ILE A O 1
ATOM 1146 N N . PHE A 1 142 ? -4.716 8.563 13.093 1.00 92.25 142 PHE A N 1
ATOM 1147 C CA . PHE A 1 142 ? -5.912 7.905 12.559 1.00 92.25 142 PHE A CA 1
ATOM 1148 C C . PHE A 1 142 ? -5.596 6.558 11.911 1.00 92.25 142 PHE A C 1
ATOM 1150 O O . PHE A 1 142 ? -6.376 5.608 12.032 1.00 92.25 142 PHE A O 1
ATOM 1157 N N . TRP A 1 143 ? -4.438 6.450 11.267 1.00 92.56 143 TRP A N 1
ATOM 1158 C CA . TRP A 1 143 ? -3.971 5.202 10.686 1.00 92.56 143 TRP A CA 1
ATOM 1159 C C . TRP A 1 143 ? -3.706 4.136 11.744 1.00 92.56 143 TRP A C 1
ATOM 1161 O O . TRP A 1 143 ? -4.223 3.028 11.632 1.00 92.56 143 TRP A O 1
ATOM 1171 N N . ILE A 1 144 ? -3.006 4.478 12.828 1.00 93.50 144 ILE A N 1
ATOM 1172 C CA . ILE A 1 144 ? -2.764 3.556 13.946 1.00 93.50 144 ILE A CA 1
ATOM 1173 C C . ILE A 1 144 ? -4.089 3.088 14.564 1.00 93.50 144 ILE A C 1
ATOM 1175 O O . ILE A 1 144 ? -4.271 1.890 14.777 1.00 93.50 144 ILE A O 1
ATOM 1179 N N . ILE A 1 145 ? -5.045 3.998 14.788 1.00 94.19 145 ILE A N 1
ATOM 1180 C CA . ILE A 1 145 ? -6.386 3.644 15.290 1.00 94.19 145 ILE A CA 1
ATOM 1181 C C . ILE A 1 145 ? -7.082 2.661 14.337 1.00 94.19 145 ILE A C 1
ATOM 1183 O O . ILE A 1 145 ? -7.677 1.676 14.781 1.00 94.19 145 ILE A O 1
ATOM 1187 N N . THR A 1 146 ? -6.977 2.900 13.029 1.00 93.94 146 THR A N 1
ATOM 1188 C CA . THR A 1 146 ? -7.560 2.047 11.985 1.00 93.94 146 THR A CA 1
ATOM 1189 C C . THR A 1 146 ? -6.941 0.651 11.985 1.00 93.94 146 THR A C 1
ATOM 1191 O O . THR A 1 146 ? -7.666 -0.344 11.907 1.00 93.94 146 THR A O 1
ATOM 1194 N N . LEU A 1 147 ? -5.617 0.554 12.123 1.00 93.19 147 LEU A N 1
ATOM 1195 C CA . LEU A 1 147 ? -4.901 -0.719 12.189 1.00 93.19 147 LEU A CA 1
ATOM 1196 C C . LEU A 1 147 ? -5.257 -1.503 13.455 1.00 93.19 147 LEU A C 1
ATOM 1198 O O . LEU A 1 147 ? -5.610 -2.677 13.358 1.00 93.19 147 LEU A O 1
ATOM 1202 N N . ILE A 1 148 ? -5.237 -0.857 14.625 1.00 94.75 148 ILE A N 1
ATOM 1203 C CA . ILE A 1 148 ? -5.614 -1.488 15.900 1.00 94.75 148 ILE A CA 1
ATOM 1204 C C . ILE A 1 148 ? -7.049 -2.013 15.823 1.00 94.75 148 ILE A C 1
ATOM 1206 O O . ILE A 1 148 ? -7.310 -3.169 16.152 1.00 94.75 148 ILE A O 1
ATOM 1210 N N . SER A 1 149 ? -7.976 -1.196 15.326 1.00 93.69 149 SER A N 1
ATOM 1211 C CA . SER A 1 149 ? -9.376 -1.596 15.181 1.00 93.69 149 SER A CA 1
ATOM 1212 C C . SER A 1 149 ? -9.531 -2.759 14.200 1.00 93.69 149 SER A C 1
ATOM 1214 O O . SER A 1 149 ? -10.244 -3.719 14.481 1.00 93.69 149 SER A O 1
ATOM 1216 N N . SER A 1 150 ? -8.803 -2.742 13.084 1.00 93.62 150 SER A N 1
ATOM 1217 C CA . SER A 1 150 ? -8.807 -3.852 12.125 1.00 93.62 150 SER A CA 1
ATOM 1218 C C . SER A 1 150 ? -8.295 -5.152 12.754 1.00 93.62 150 SER A C 1
ATOM 1220 O O . SER A 1 150 ? -8.900 -6.202 12.556 1.00 93.62 150 SER A O 1
ATOM 1222 N N . ILE A 1 151 ? -7.237 -5.093 13.572 1.00 93.75 151 ILE A N 1
ATOM 1223 C CA . ILE A 1 151 ? -6.729 -6.248 14.331 1.00 93.75 151 ILE A CA 1
ATOM 1224 C C . ILE A 1 151 ? -7.816 -6.785 15.270 1.00 93.75 151 ILE A C 1
ATOM 1226 O O . ILE A 1 151 ? -8.078 -7.986 15.284 1.00 93.75 151 ILE A O 1
ATOM 1230 N N . ILE A 1 152 ? -8.504 -5.912 16.006 1.00 92.81 152 ILE A N 1
ATOM 1231 C CA . ILE A 1 152 ? -9.607 -6.309 16.893 1.00 92.81 152 ILE A CA 1
ATOM 1232 C C . ILE A 1 152 ? -10.710 -7.021 16.098 1.00 92.81 152 ILE A C 1
ATOM 1234 O O . ILE A 1 152 ? -11.167 -8.089 16.507 1.00 92.81 152 ILE A O 1
ATOM 1238 N N . ALA A 1 153 ? -11.096 -6.492 14.933 1.00 92.50 153 ALA A N 1
ATOM 1239 C CA . ALA A 1 153 ? -12.081 -7.136 14.068 1.00 92.50 153 ALA A CA 1
ATOM 1240 C C . ALA A 1 153 ? -11.645 -8.551 13.648 1.00 92.50 153 ALA A C 1
ATOM 1242 O O . ALA A 1 153 ? -12.441 -9.485 13.721 1.00 92.50 153 ALA A O 1
ATOM 1243 N N . LEU A 1 154 ? -10.379 -8.726 13.262 1.00 91.44 154 LEU A N 1
ATOM 1244 C CA . LEU A 1 154 ? -9.830 -10.021 12.846 1.00 91.44 154 LEU A CA 1
ATOM 1245 C C . LEU A 1 154 ? -9.830 -11.054 13.977 1.00 91.44 154 LEU A C 1
ATOM 1247 O O . LEU A 1 154 ? -10.174 -12.217 13.758 1.00 91.44 154 LEU A O 1
ATOM 1251 N N . TYR A 1 155 ? -9.445 -10.645 15.187 1.00 90.50 155 TYR A N 1
ATOM 1252 C CA . TYR A 1 155 ? -9.332 -11.564 16.317 1.00 90.50 155 TYR A CA 1
ATOM 1253 C C . TYR A 1 155 ? -10.688 -11.925 16.922 1.00 90.50 155 TYR A C 1
ATOM 1255 O O . TYR A 1 155 ? -10.918 -13.106 17.205 1.00 90.50 155 TYR A O 1
ATOM 1263 N N . PHE A 1 156 ? -11.570 -10.938 17.099 1.00 87.31 156 PHE A N 1
ATOM 1264 C CA . PHE A 1 156 ? -12.806 -11.089 17.869 1.00 87.31 156 PHE A CA 1
ATOM 1265 C C . PHE A 1 156 ? -14.062 -11.298 17.012 1.00 87.31 156 PHE A C 1
ATOM 1267 O O . PHE A 1 156 ? -14.985 -11.973 17.459 1.00 87.31 156 PHE A O 1
ATOM 1274 N N . ASN A 1 157 ? -14.097 -10.817 15.764 1.00 81.44 157 ASN A N 1
ATOM 1275 C CA . ASN A 1 157 ? -15.246 -10.974 14.863 1.00 81.44 157 ASN A CA 1
ATOM 1276 C C . ASN A 1 157 ? -14.956 -11.992 13.751 1.00 81.44 157 ASN A C 1
ATOM 1278 O O . ASN A 1 157 ? -14.963 -11.664 12.563 1.00 81.44 157 ASN A O 1
ATOM 1282 N N . ARG A 1 158 ? -14.749 -13.260 14.124 1.00 82.00 158 ARG A N 1
ATOM 1283 C CA . ARG A 1 158 ? -14.422 -14.369 13.201 1.00 82.00 158 ARG A CA 1
ATOM 1284 C C . ARG A 1 158 ? -15.619 -14.858 12.376 1.00 82.00 158 ARG A C 1
ATOM 1286 O O . ARG A 1 158 ? -15.984 -16.029 12.397 1.00 82.00 158 ARG A O 1
ATOM 1293 N N . THR A 1 159 ? -16.256 -13.948 11.652 1.00 89.75 159 THR A N 1
ATOM 1294 C CA . THR A 1 159 ? -17.358 -14.262 10.738 1.00 89.75 159 THR A CA 1
ATOM 1295 C C . THR A 1 159 ? -16.841 -14.458 9.317 1.00 89.75 159 THR A C 1
ATOM 1297 O O . THR A 1 159 ? -15.833 -13.869 8.923 1.00 89.75 159 THR A O 1
ATOM 1300 N N . TRP A 1 160 ? -17.566 -15.228 8.502 1.00 90.81 160 TRP A N 1
ATOM 1301 C CA . TRP A 1 160 ? -17.224 -15.407 7.085 1.00 90.81 160 TRP A CA 1
ATOM 1302 C C . TRP A 1 160 ? -17.169 -14.070 6.326 1.00 90.81 160 TRP A C 1
ATOM 1304 O O . TRP A 1 160 ? -16.334 -13.899 5.444 1.00 90.81 160 TRP A O 1
ATOM 1314 N N . LYS A 1 161 ? -18.008 -13.095 6.711 1.00 89.69 161 LYS A N 1
ATOM 1315 C CA . LYS A 1 161 ? -18.033 -11.746 6.127 1.00 89.69 161 LYS A CA 1
ATOM 1316 C C . LYS A 1 161 ? -16.716 -11.007 6.357 1.00 89.69 161 LYS A C 1
ATOM 1318 O O . LYS A 1 161 ? -16.167 -10.443 5.416 1.00 89.69 161 LYS A O 1
ATOM 1323 N N . VAL A 1 162 ? -16.192 -11.052 7.586 1.00 91.88 162 VAL A N 1
ATOM 1324 C CA . VAL A 1 162 ? -14.867 -10.498 7.910 1.00 91.88 162 VAL A CA 1
ATOM 1325 C C . VAL A 1 162 ? -13.794 -11.221 7.104 1.00 91.88 162 VAL A C 1
ATOM 1327 O O . VAL A 1 162 ? -12.981 -10.558 6.474 1.00 91.88 162 VAL A O 1
ATOM 1330 N N . GLY A 1 163 ? -13.863 -12.552 7.012 1.00 93.38 163 GLY A N 1
ATOM 1331 C CA . GLY A 1 163 ? -12.948 -13.343 6.185 1.00 93.38 163 GLY A CA 1
ATOM 1332 C C . GLY A 1 163 ? -12.895 -12.890 4.721 1.00 93.38 163 GLY A C 1
ATOM 1333 O O . GLY A 1 163 ? -11.807 -12.699 4.187 1.00 93.38 163 GLY A O 1
ATOM 1334 N N . VAL A 1 164 ? -14.047 -12.646 4.085 1.00 94.69 164 VAL A N 1
ATOM 1335 C CA . VAL A 1 164 ? -14.117 -12.154 2.694 1.00 94.69 164 VAL A CA 1
ATOM 1336 C C . VAL A 1 164 ? -13.472 -10.774 2.549 1.00 94.69 164 VAL A C 1
ATOM 1338 O O . VAL A 1 164 ? -12.709 -10.547 1.609 1.00 94.69 164 VAL A O 1
ATOM 1341 N N . VAL A 1 165 ? -13.738 -9.857 3.484 1.00 94.75 165 VAL A N 1
ATOM 1342 C CA . VAL A 1 165 ? -13.159 -8.502 3.477 1.00 94.75 165 VAL A CA 1
ATOM 1343 C C . VAL A 1 165 ? -11.643 -8.566 3.640 1.00 94.75 165 VAL A C 1
ATOM 1345 O O . VAL A 1 165 ? -10.910 -7.953 2.866 1.00 94.75 165 VAL A O 1
ATOM 1348 N N . THR A 1 166 ? -11.162 -9.354 4.600 1.00 93.88 166 THR A N 1
ATOM 1349 C CA . THR A 1 166 ? -9.731 -9.550 4.851 1.00 93.88 166 THR A CA 1
ATOM 1350 C C . THR A 1 166 ? -9.031 -10.195 3.666 1.00 93.88 166 THR A C 1
ATOM 1352 O O . THR A 1 166 ? -7.952 -9.750 3.288 1.00 93.88 166 THR A O 1
ATOM 1355 N N . LEU A 1 167 ? -9.639 -11.207 3.044 1.00 94.88 167 LEU A N 1
ATOM 1356 C CA . LEU A 1 167 ? -9.059 -11.878 1.885 1.00 94.88 167 LEU A CA 1
ATOM 1357 C C . LEU A 1 167 ? -9.018 -10.956 0.660 1.00 94.88 167 LEU A C 1
ATOM 1359 O O . LEU A 1 167 ? -8.047 -10.979 -0.090 1.00 94.88 167 LEU A O 1
ATOM 1363 N N . SER A 1 168 ? -10.026 -10.095 0.499 1.00 95.44 168 SER A N 1
ATOM 1364 C CA . SER A 1 168 ? -10.050 -9.067 -0.549 1.00 95.44 168 SER A CA 1
ATOM 1365 C C . SER A 1 168 ? -8.944 -8.028 -0.343 1.00 95.44 168 SER A C 1
ATOM 1367 O O . SER A 1 168 ? -8.243 -7.682 -1.290 1.00 95.44 168 SER A O 1
ATOM 1369 N N . LEU A 1 169 ? -8.736 -7.575 0.900 1.00 94.00 169 LEU A N 1
ATOM 1370 C CA . LEU A 1 169 ? -7.627 -6.684 1.256 1.00 94.00 169 LEU A CA 1
ATOM 1371 C C . LEU A 1 169 ? -6.267 -7.348 1.042 1.00 94.00 169 LEU A C 1
ATOM 1373 O O . LEU A 1 169 ? -5.373 -6.728 0.475 1.00 94.00 169 LEU A O 1
ATOM 1377 N N . LEU A 1 170 ? -6.117 -8.612 1.444 1.00 94.44 170 LEU A N 1
ATOM 1378 C CA . LEU A 1 170 ? -4.892 -9.379 1.236 1.00 94.44 170 LEU A CA 1
ATOM 1379 C C . LEU A 1 170 ? -4.584 -9.531 -0.257 1.00 94.44 170 LEU A C 1
ATOM 1381 O O . LEU A 1 170 ? -3.465 -9.258 -0.677 1.00 94.44 170 LEU A O 1
ATOM 1385 N N . GLY A 1 171 ? -5.575 -9.915 -1.065 1.00 94.69 171 GLY A N 1
ATOM 1386 C CA . GLY A 1 171 ? -5.431 -10.010 -2.517 1.00 94.69 171 GLY A CA 1
ATOM 1387 C C . GLY A 1 171 ? -5.071 -8.665 -3.146 1.00 94.69 171 GLY A C 1
ATOM 1388 O O . GLY A 1 171 ? -4.182 -8.599 -3.992 1.00 94.69 171 GLY A O 1
ATOM 1389 N N . GLY A 1 172 ? -5.695 -7.582 -2.678 1.00 93.06 172 GLY A N 1
ATOM 1390 C CA . GLY A 1 172 ? -5.380 -6.227 -3.114 1.00 93.06 172 GLY A CA 1
ATOM 1391 C C . GLY A 1 172 ? -3.952 -5.799 -2.773 1.00 93.06 172 GLY A C 1
ATOM 1392 O O . GLY A 1 172 ? -3.253 -5.265 -3.631 1.00 93.06 172 GLY A O 1
ATOM 1393 N N . LEU A 1 173 ? -3.483 -6.084 -1.558 1.00 91.81 173 LEU A N 1
ATOM 1394 C CA . LEU A 1 173 ? -2.107 -5.810 -1.134 1.00 91.81 173 LEU A CA 1
ATOM 1395 C C . LEU A 1 173 ? -1.090 -6.655 -1.907 1.00 91.81 173 LEU A C 1
ATOM 1397 O O . LEU A 1 173 ? -0.074 -6.125 -2.345 1.00 91.81 173 LEU A O 1
ATOM 1401 N N . LEU A 1 174 ? -1.369 -7.942 -2.131 1.00 93.69 174 LEU A N 1
ATOM 1402 C CA . LEU A 1 174 ? -0.524 -8.810 -2.957 1.00 93.69 174 LEU A CA 1
ATOM 1403 C C . LEU A 1 174 ? -0.444 -8.306 -4.398 1.00 93.69 174 LEU A C 1
ATOM 1405 O O . LEU A 1 174 ? 0.638 -8.281 -4.978 1.00 93.69 174 LEU A O 1
ATOM 1409 N N . PHE A 1 175 ? -1.564 -7.844 -4.957 1.00 93.56 175 PHE A N 1
ATOM 1410 C CA . PHE A 1 175 ? -1.579 -7.210 -6.269 1.00 93.56 175 PHE A CA 1
ATOM 1411 C C . PHE A 1 175 ? -0.657 -5.982 -6.300 1.00 93.56 175 PHE A C 1
ATOM 1413 O O . PHE A 1 175 ? 0.193 -5.883 -7.182 1.00 93.56 175 PHE A O 1
ATOM 1420 N N . LEU A 1 176 ? -0.742 -5.092 -5.306 1.00 91.50 176 LEU A N 1
ATOM 1421 C CA . LEU A 1 176 ? 0.162 -3.939 -5.205 1.00 91.50 176 LEU A CA 1
ATOM 1422 C C . LEU A 1 176 ? 1.628 -4.347 -4.990 1.00 91.50 176 LEU A C 1
ATOM 1424 O O . LEU A 1 176 ? 2.536 -3.675 -5.466 1.00 91.50 176 LEU A O 1
ATOM 1428 N N . LEU A 1 177 ? 1.892 -5.459 -4.307 1.00 92.62 177 LEU A N 1
ATOM 1429 C CA . LEU A 1 177 ? 3.255 -5.961 -4.146 1.00 92.62 177 LEU A CA 1
ATOM 1430 C C . LEU A 1 177 ? 3.829 -6.509 -5.450 1.00 92.62 177 LEU A C 1
ATOM 1432 O O . LEU A 1 177 ? 5.005 -6.282 -5.717 1.00 92.62 177 LEU A O 1
ATOM 1436 N N . ILE A 1 178 ? 3.028 -7.174 -6.278 1.00 93.31 178 ILE A N 1
ATOM 1437 C CA . ILE A 1 178 ? 3.489 -7.761 -7.542 1.00 93.31 178 ILE A CA 1
ATOM 1438 C C . ILE A 1 178 ? 3.673 -6.686 -8.617 1.00 93.31 178 ILE A C 1
ATOM 1440 O O . ILE A 1 178 ? 4.695 -6.668 -9.299 1.00 93.31 178 ILE A O 1
ATOM 1444 N N . PHE A 1 179 ? 2.704 -5.785 -8.757 1.00 93.12 179 PHE A N 1
ATOM 1445 C CA . PHE A 1 179 ? 2.656 -4.801 -9.837 1.00 93.12 179 PHE A CA 1
ATOM 1446 C C . PHE A 1 179 ? 3.267 -3.456 -9.440 1.00 93.12 179 PHE A C 1
ATOM 1448 O O . PHE A 1 179 ? 3.582 -3.217 -8.276 1.00 93.12 179 PHE A O 1
ATOM 1455 N N . GLU A 1 180 ? 3.461 -2.562 -10.406 1.00 88.19 180 GLU A N 1
ATOM 1456 C CA . GLU A 1 180 ? 3.818 -1.171 -10.130 1.00 88.19 180 GLU A CA 1
ATOM 1457 C C . GLU A 1 180 ? 2.793 -0.542 -9.170 1.00 88.19 180 GLU A C 1
ATOM 1459 O O . GLU A 1 180 ? 1.606 -0.463 -9.490 1.00 88.19 180 GLU A O 1
ATOM 1464 N N . SER A 1 181 ? 3.241 -0.109 -7.987 1.00 76.38 181 SER A N 1
ATOM 1465 C CA . SER A 1 181 ? 2.351 0.417 -6.948 1.00 76.38 181 SER A CA 1
ATOM 1466 C C . SER A 1 181 ? 2.492 1.919 -6.708 1.00 76.38 181 SER A C 1
ATOM 1468 O O . SER A 1 181 ? 1.596 2.512 -6.111 1.00 76.38 181 SER A O 1
ATOM 1470 N N . GLY A 1 182 ? 3.578 2.553 -7.173 1.00 68.00 182 GLY A N 1
ATOM 1471 C CA . GLY A 1 182 ? 3.740 4.009 -7.066 1.00 68.00 182 GLY A CA 1
ATOM 1472 C C . GLY A 1 182 ? 3.527 4.548 -5.642 1.00 68.00 182 GLY A C 1
ATOM 1473 O O . GLY A 1 182 ? 2.878 5.575 -5.481 1.00 68.00 182 GLY A O 1
ATOM 1474 N N . GLY A 1 183 ? 3.956 3.807 -4.611 1.00 73.88 183 GLY A N 1
ATOM 1475 C CA . GLY A 1 183 ? 3.707 4.143 -3.202 1.00 73.88 183 GLY A CA 1
ATOM 1476 C C . GLY A 1 183 ? 2.275 3.849 -2.726 1.00 73.88 183 GLY A C 1
ATOM 1477 O O . GLY A 1 183 ? 1.755 2.749 -2.916 1.00 73.88 183 GLY A O 1
ATOM 1478 N N . THR A 1 184 ? 1.641 4.828 -2.067 1.00 74.81 184 THR A N 1
ATOM 1479 C CA . THR A 1 184 ? 0.327 4.670 -1.406 1.00 74.81 184 THR A CA 1
ATOM 1480 C C . THR A 1 184 ? -0.871 4.995 -2.313 1.00 74.81 184 THR A C 1
ATOM 1482 O O . THR A 1 184 ? -2.019 4.790 -1.916 1.00 74.81 184 THR A O 1
ATOM 1485 N N . LYS A 1 185 ? -0.642 5.476 -3.546 1.00 78.62 185 LYS A N 1
ATOM 1486 C CA . LYS A 1 185 ? -1.685 5.903 -4.507 1.00 78.62 185 LYS A CA 1
ATOM 1487 C C . LYS A 1 185 ? -2.756 4.858 -4.753 1.00 78.62 185 LYS A C 1
ATOM 1489 O O . LYS A 1 185 ? -3.941 5.124 -4.564 1.00 78.62 185 LYS A O 1
ATOM 1494 N N . TYR A 1 186 ? -2.352 3.659 -5.150 1.00 84.88 186 TYR A N 1
ATOM 1495 C CA . 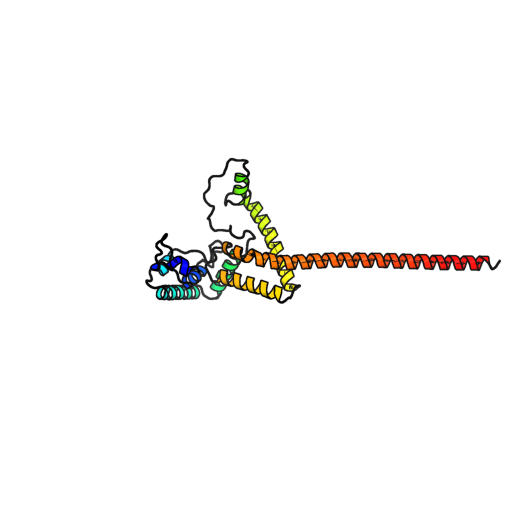TYR A 1 186 ? -3.318 2.617 -5.477 1.00 84.88 186 TYR A CA 1
ATOM 1496 C C . TYR A 1 186 ? -3.907 1.950 -4.232 1.00 84.88 186 TYR A C 1
ATOM 1498 O O . TYR A 1 186 ? -4.899 1.239 -4.349 1.00 84.88 186 TYR A O 1
ATOM 1506 N N . MET A 1 187 ? -3.378 2.212 -3.030 1.00 85.88 187 MET A N 1
ATOM 1507 C CA . MET A 1 187 ? -4.039 1.788 -1.791 1.00 85.88 187 MET A CA 1
ATOM 1508 C C . MET A 1 187 ? -5.371 2.525 -1.583 1.00 85.88 187 MET A C 1
ATOM 1510 O O . MET A 1 187 ? -6.281 1.982 -0.957 1.00 85.88 187 MET A O 1
ATOM 1514 N N . PHE A 1 188 ? -5.537 3.712 -2.182 1.00 86.12 188 PHE A N 1
ATOM 1515 C CA . PHE A 1 188 ? -6.775 4.488 -2.111 1.00 86.12 188 PHE A CA 1
ATOM 1516 C C . PHE A 1 188 ? -8.002 3.701 -2.589 1.00 86.12 188 PHE A C 1
ATOM 1518 O O . PHE A 1 188 ? -9.068 3.796 -1.986 1.00 86.12 188 PHE A O 1
ATOM 1525 N N . GLN A 1 189 ? -7.857 2.846 -3.606 1.00 88.81 189 GLN A N 1
ATOM 1526 C CA . GLN A 1 189 ? -8.973 2.039 -4.108 1.00 88.81 189 GLN A CA 1
ATOM 1527 C C . GLN A 1 189 ? -9.460 0.988 -3.102 1.00 88.81 189 GLN A C 1
ATOM 1529 O O . GLN A 1 189 ? -10.539 0.446 -3.283 1.00 88.81 189 GLN A O 1
ATOM 1534 N N . TYR A 1 190 ? -8.695 0.692 -2.049 1.00 90.94 190 TYR A N 1
ATOM 1535 C CA . TYR A 1 190 ? -9.067 -0.266 -1.007 1.00 90.94 190 TYR A CA 1
ATOM 1536 C C . TYR A 1 190 ? -9.545 0.412 0.281 1.00 90.94 190 TYR A C 1
ATOM 1538 O O . TYR A 1 190 ? -9.881 -0.278 1.245 1.00 90.94 190 TYR A O 1
ATOM 1546 N N . ILE A 1 191 ? -9.626 1.749 0.312 1.00 89.69 191 ILE A N 1
ATOM 1547 C CA . ILE A 1 191 ? -9.961 2.499 1.529 1.00 89.69 191 ILE A CA 1
ATOM 1548 C C . ILE A 1 191 ? -11.321 2.101 2.105 1.00 89.69 191 ILE A C 1
ATOM 1550 O O . ILE A 1 191 ? -11.455 1.969 3.315 1.00 89.69 191 ILE A O 1
ATOM 1554 N N . TYR A 1 192 ? -12.310 1.811 1.254 1.00 92.38 192 TYR A N 1
ATOM 1555 C CA . TYR A 1 192 ? -13.635 1.393 1.710 1.00 92.38 192 TYR A CA 1
ATOM 1556 C C . TYR A 1 192 ? -13.593 0.051 2.457 1.00 92.38 192 TYR A C 1
ATOM 1558 O O . TYR A 1 192 ? -14.273 -0.102 3.469 1.00 92.38 192 TYR A O 1
ATOM 1566 N N . LEU A 1 193 ? -12.760 -0.899 2.014 1.00 94.44 193 LEU A N 1
ATOM 1567 C CA . LEU A 1 193 ? -12.567 -2.180 2.700 1.00 94.44 193 LEU A CA 1
ATOM 1568 C C . LEU A 1 193 ? -11.808 -1.997 4.017 1.00 94.44 193 LEU A C 1
ATOM 1570 O O . LEU A 1 193 ? -12.171 -2.616 5.015 1.00 94.44 193 LEU A O 1
ATOM 1574 N N . ILE A 1 194 ? -10.789 -1.131 4.032 1.00 93.38 194 ILE A N 1
ATOM 1575 C CA . ILE A 1 194 ? -10.023 -0.799 5.242 1.00 93.38 194 ILE A CA 1
ATOM 1576 C C . ILE A 1 194 ? -10.948 -0.162 6.289 1.00 93.38 194 ILE A C 1
ATOM 1578 O O . ILE A 1 194 ? -10.981 -0.598 7.439 1.00 93.38 194 ILE A O 1
ATOM 1582 N N . CYS A 1 195 ? -11.748 0.830 5.888 1.00 93.56 195 CYS A N 1
ATOM 1583 C CA . CYS A 1 195 ? -12.722 1.486 6.757 1.00 93.56 195 CYS A CA 1
ATOM 1584 C C . CYS A 1 195 ? -13.788 0.511 7.260 1.00 93.56 195 CYS A C 1
ATOM 1586 O O . CYS A 1 195 ? -14.149 0.567 8.432 1.00 93.56 195 CYS A O 1
ATOM 1588 N N . LEU A 1 196 ? -14.272 -0.398 6.408 1.00 94.19 196 LEU A N 1
ATOM 1589 C CA . LEU A 1 196 ? -15.248 -1.408 6.806 1.00 94.19 196 LEU A CA 1
ATOM 1590 C C . LEU A 1 196 ? -14.663 -2.369 7.848 1.00 94.19 196 LEU A C 1
ATOM 1592 O O . LEU A 1 196 ? -15.298 -2.612 8.874 1.00 94.19 196 LEU A O 1
ATOM 1596 N N . LEU A 1 197 ? -13.446 -2.876 7.630 1.00 94.75 197 LEU A N 1
ATOM 1597 C CA . LEU A 1 197 ? -12.781 -3.773 8.578 1.00 94.75 197 LEU A CA 1
ATOM 1598 C C . LEU A 1 197 ? -12.502 -3.076 9.918 1.00 94.75 197 LEU A C 1
ATOM 1600 O O . LEU A 1 197 ? -12.815 -3.619 10.976 1.00 94.75 197 LEU A O 1
ATOM 1604 N N . SER A 1 198 ? -11.982 -1.850 9.870 1.00 95.19 198 SER A N 1
ATOM 1605 C CA . SER A 1 198 ? -11.753 -1.016 11.052 1.00 95.19 198 SER A CA 1
ATOM 1606 C C . SER A 1 198 ? -13.054 -0.723 11.808 1.00 95.19 198 SER A C 1
ATOM 1608 O O . SER A 1 198 ? -13.129 -0.918 13.021 1.00 95.19 198 SER A O 1
ATOM 1610 N N . GLY A 1 199 ? -14.119 -0.347 11.094 1.00 94.44 199 GLY A N 1
ATOM 1611 C CA . GLY A 1 199 ? -15.427 -0.045 11.674 1.00 94.44 199 GLY A CA 1
ATOM 1612 C C . GLY A 1 199 ? -16.047 -1.232 12.413 1.00 94.44 199 GLY A C 1
ATOM 1613 O O . GLY A 1 199 ? -16.629 -1.050 13.482 1.00 94.44 199 GLY A O 1
ATOM 1614 N N . LEU A 1 200 ? -15.864 -2.458 11.910 1.00 93.19 200 LEU A N 1
ATOM 1615 C CA . LEU A 1 200 ? -16.290 -3.674 12.614 1.00 93.19 200 LEU A CA 1
ATOM 1616 C C 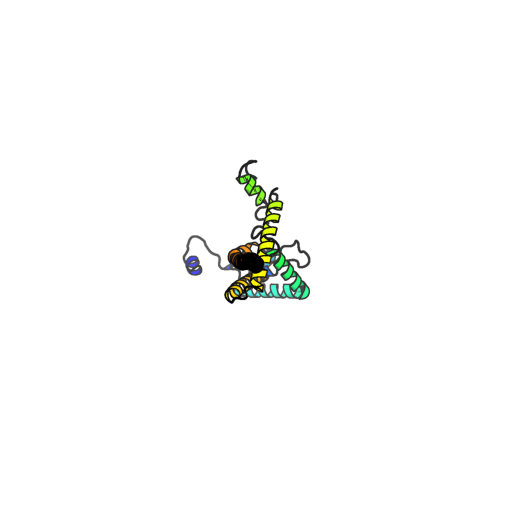. LEU A 1 200 ? -15.549 -3.870 13.944 1.00 93.19 200 LEU A C 1
ATOM 1618 O O . LEU A 1 200 ? -16.151 -4.315 14.922 1.00 93.19 200 LEU A O 1
ATOM 1622 N N . GLY A 1 201 ? -14.265 -3.521 13.998 1.00 92.62 201 GLY A N 1
ATOM 1623 C CA . GLY A 1 201 ? -13.474 -3.580 15.226 1.00 92.62 201 GLY A CA 1
ATOM 1624 C C . GLY A 1 201 ? -13.890 -2.527 16.243 1.00 92.62 201 GLY A C 1
ATOM 1625 O O . GLY A 1 201 ? -14.106 -2.849 17.410 1.00 92.62 201 GLY A O 1
ATOM 1626 N N . ILE A 1 202 ? -14.095 -1.287 15.788 1.00 93.62 202 ILE A N 1
ATOM 1627 C CA . ILE A 1 202 ? -14.607 -0.200 16.634 1.00 93.62 202 ILE A CA 1
ATOM 1628 C C . ILE A 1 202 ? -15.988 -0.567 17.187 1.00 93.62 202 ILE A C 1
ATOM 1630 O O . ILE A 1 202 ? -16.228 -0.423 18.384 1.00 93.62 202 ILE A O 1
ATOM 1634 N N . SER A 1 203 ? -16.887 -1.088 16.346 1.00 91.50 203 SER A N 1
ATOM 1635 C CA . SER A 1 203 ? -18.223 -1.521 16.769 1.00 91.50 203 SER A CA 1
ATOM 1636 C C . SER A 1 203 ? -18.156 -2.600 17.852 1.00 91.50 203 SER A C 1
ATOM 1638 O O . SER A 1 203 ? -18.872 -2.512 18.848 1.00 91.50 203 SER A O 1
ATOM 1640 N N . TYR A 1 204 ? -17.250 -3.572 17.712 1.00 89.88 204 TYR A N 1
ATOM 1641 C CA . TYR A 1 204 ? -17.018 -4.579 18.746 1.00 89.88 204 TYR A CA 1
ATOM 1642 C C . TYR A 1 204 ? -16.569 -3.954 20.073 1.00 89.88 204 TYR A C 1
ATOM 1644 O O . TYR A 1 204 ? -17.149 -4.260 21.116 1.00 89.88 204 TYR A O 1
ATOM 1652 N N . CYS A 1 205 ? -15.596 -3.036 20.041 1.00 88.94 205 CYS A N 1
ATOM 1653 C CA . CYS A 1 205 ? -15.156 -2.316 21.236 1.00 88.94 205 CYS A CA 1
ATOM 1654 C C . CYS A 1 205 ? -16.314 -1.570 21.904 1.00 88.94 205 CYS A C 1
ATOM 1656 O O . CYS A 1 205 ? -16.540 -1.741 23.099 1.00 88.94 205 CYS A O 1
ATOM 1658 N N . LEU A 1 206 ? -17.075 -0.783 21.141 1.00 89.81 206 LEU A N 1
ATOM 1659 C CA . LEU A 1 206 ? -18.185 0.017 21.666 1.00 89.81 206 LEU A CA 1
ATOM 1660 C C . LEU A 1 206 ? -19.277 -0.846 22.309 1.00 89.81 206 LEU A C 1
ATOM 1662 O O . LEU A 1 206 ? -19.780 -0.504 23.382 1.00 89.81 206 LEU A O 1
ATOM 1666 N N . ASN A 1 207 ? -19.615 -1.977 21.688 1.00 87.81 207 ASN A N 1
ATOM 1667 C CA . ASN A 1 207 ? -20.590 -2.921 22.229 1.00 87.81 207 ASN A CA 1
ATOM 1668 C C . ASN A 1 207 ? -20.083 -3.581 23.517 1.00 87.81 207 ASN A C 1
ATOM 1670 O O . ASN A 1 207 ? -20.843 -3.710 24.476 1.00 87.81 207 ASN A O 1
ATOM 1674 N N . ARG A 1 208 ? -18.796 -3.949 23.576 1.00 85.00 208 ARG A N 1
ATOM 1675 C CA . ARG A 1 208 ? -18.174 -4.513 24.782 1.00 85.00 208 ARG A CA 1
ATOM 1676 C C . ARG A 1 208 ? -18.177 -3.508 25.934 1.00 85.00 208 ARG A C 1
ATOM 1678 O O . ARG A 1 208 ? -18.645 -3.854 27.015 1.00 85.00 208 ARG A O 1
ATOM 1685 N N . PHE A 1 209 ? -17.742 -2.271 25.683 1.00 81.56 209 PHE A N 1
ATOM 1686 C CA . PHE A 1 209 ? -17.747 -1.197 26.680 1.00 81.56 209 PHE A CA 1
ATOM 1687 C C . PHE A 1 209 ? -19.162 -0.898 27.187 1.00 81.56 209 PHE A C 1
ATOM 1689 O O . PHE A 1 209 ? -19.374 -0.761 28.388 1.00 81.56 209 PHE A O 1
ATOM 1696 N N . SER A 1 210 ? -20.147 -0.845 26.287 1.00 79.81 210 SER A N 1
ATOM 1697 C CA . SER A 1 210 ? -21.543 -0.585 26.657 1.00 79.81 210 SER A CA 1
ATOM 1698 C C . SER A 1 210 ? -22.157 -1.745 27.455 1.00 79.81 210 SER A C 1
ATOM 1700 O O . SER A 1 210 ? -22.893 -1.506 28.412 1.00 79.81 210 SER A O 1
ATOM 1702 N N . GLY A 1 211 ? -21.817 -2.993 27.111 1.00 73.31 211 GLY A N 1
ATOM 1703 C CA . GLY A 1 211 ? -22.203 -4.186 27.868 1.00 73.31 211 GLY A CA 1
ATOM 1704 C C . GLY A 1 211 ? -21.590 -4.230 29.270 1.00 73.31 211 GLY A C 1
ATOM 1705 O O . GLY A 1 211 ? -22.298 -4.512 30.232 1.00 73.31 211 GLY A O 1
ATOM 1706 N N . ASP A 1 212 ? -20.309 -3.879 29.412 1.00 70.69 212 ASP A N 1
ATOM 1707 C CA . ASP A 1 212 ? -19.643 -3.796 30.721 1.00 70.69 212 ASP A CA 1
ATOM 1708 C C . ASP A 1 212 ? -20.281 -2.727 31.623 1.00 70.69 212 ASP A C 1
ATOM 1710 O O . ASP A 1 212 ? -20.487 -2.962 32.814 1.00 70.69 212 ASP A O 1
ATOM 1714 N N . ILE A 1 213 ? -20.674 -1.581 31.054 1.00 66.75 213 ILE A N 1
ATOM 1715 C CA . ILE A 1 213 ? -21.390 -0.524 31.786 1.00 66.75 213 ILE A CA 1
ATOM 1716 C C . ILE A 1 213 ? -22.780 -1.002 32.233 1.00 66.75 213 ILE A C 1
ATOM 1718 O O . ILE A 1 213 ? -23.208 -0.690 33.346 1.00 66.75 213 ILE A O 1
ATOM 1722 N N . ALA A 1 214 ? -23.497 -1.755 31.395 1.00 66.50 214 ALA A N 1
ATOM 1723 C CA . ALA A 1 214 ? -24.812 -2.293 31.744 1.00 66.50 214 ALA A CA 1
ATOM 1724 C C . ALA A 1 214 ? -24.725 -3.320 32.888 1.00 66.50 214 ALA A C 1
ATOM 1726 O O . ALA A 1 214 ? -25.471 -3.211 33.861 1.00 66.50 214 ALA A O 1
ATOM 1727 N N . ILE A 1 215 ? -23.759 -4.242 32.824 1.00 69.88 215 ILE A N 1
ATOM 1728 C CA . ILE A 1 215 ? -23.524 -5.258 33.864 1.00 69.88 215 ILE A CA 1
ATOM 1729 C C . ILE A 1 215 ? -23.130 -4.602 35.195 1.00 69.88 215 ILE A C 1
ATOM 1731 O O . ILE A 1 215 ? -23.632 -4.992 36.249 1.00 69.88 215 ILE A O 1
ATOM 1735 N N . GLN A 1 216 ? -22.279 -3.568 35.172 1.00 67.12 216 GLN A N 1
ATOM 1736 C CA . GLN A 1 216 ? -21.940 -2.813 36.384 1.00 67.12 216 GLN A CA 1
ATOM 1737 C C . GLN A 1 216 ? -23.169 -2.134 37.003 1.00 67.12 216 GLN A C 1
ATOM 1739 O O . GLN A 1 216 ? -23.345 -2.185 38.220 1.00 67.12 216 GLN A O 1
ATOM 1744 N N . LYS A 1 217 ? -24.048 -1.538 36.187 1.00 68.88 217 LYS A N 1
ATOM 1745 C CA . LYS A 1 217 ? -25.285 -0.907 36.675 1.00 68.88 217 LYS A CA 1
ATOM 1746 C C . LYS A 1 217 ? -26.257 -1.916 37.290 1.00 68.88 217 LYS A C 1
ATOM 1748 O O . LYS A 1 217 ? -26.840 -1.624 38.331 1.00 68.88 217 LYS A O 1
ATOM 1753 N N . GLU A 1 218 ? -26.416 -3.093 36.689 1.00 71.69 218 GLU A N 1
ATOM 1754 C CA . GLU A 1 218 ? -27.251 -4.162 37.255 1.00 71.69 218 GLU A CA 1
ATOM 1755 C C . GLU A 1 218 ? -26.677 -4.712 38.567 1.00 71.69 218 GLU A C 1
ATOM 1757 O O . GLU A 1 218 ? -27.427 -4.920 39.521 1.00 71.69 218 GLU A O 1
ATOM 1762 N N . GLY A 1 219 ? -25.353 -4.883 38.655 1.00 66.12 219 GLY A N 1
ATOM 1763 C CA . GLY A 1 219 ? -24.678 -5.322 39.879 1.00 66.12 219 GLY A CA 1
ATOM 1764 C C . GLY A 1 219 ? -24.826 -4.336 41.042 1.00 66.12 219 GLY A C 1
ATOM 1765 O O . GLY A 1 219 ? -25.098 -4.753 42.167 1.00 66.12 219 GLY A O 1
ATOM 1766 N N . VAL A 1 220 ? -24.712 -3.029 40.778 1.00 73.44 220 VAL A N 1
ATOM 1767 C CA . VAL A 1 220 ? -24.938 -1.982 41.794 1.00 73.44 220 VAL A CA 1
ATOM 1768 C C . VAL A 1 220 ? -26.389 -1.994 42.275 1.00 73.44 220 VAL A C 1
ATOM 1770 O O . VAL A 1 220 ? -26.628 -2.028 43.480 1.00 73.44 220 VAL A O 1
ATOM 1773 N N . LYS A 1 221 ? -27.356 -2.057 41.353 1.00 74.88 221 LYS A N 1
ATOM 1774 C CA . LYS A 1 221 ? -28.783 -2.062 41.699 1.00 74.88 221 LYS A CA 1
ATOM 1775 C C . LYS A 1 221 ? -29.178 -3.283 42.536 1.00 74.88 221 LYS A C 1
ATOM 1777 O O . LYS A 1 221 ? -29.888 -3.153 43.525 1.00 74.88 221 LYS A O 1
ATOM 1782 N N . LYS A 1 222 ? -28.656 -4.464 42.193 1.00 70.31 222 LYS A N 1
ATOM 1783 C CA . LYS A 1 222 ? -28.923 -5.701 42.939 1.00 70.31 222 LYS A CA 1
ATOM 1784 C C . LYS A 1 222 ? -28.371 -5.655 44.371 1.00 70.31 222 LYS A C 1
ATOM 1786 O O . LYS A 1 222 ? -29.027 -6.144 45.286 1.00 70.31 222 LYS A O 1
ATOM 1791 N N . ASN A 1 223 ? -27.211 -5.026 44.571 1.00 69.94 223 ASN A N 1
ATOM 1792 C CA . ASN A 1 223 ? -26.637 -4.815 45.903 1.00 69.94 223 ASN A CA 1
ATOM 1793 C C . ASN A 1 223 ? -27.454 -3.815 46.741 1.00 69.94 223 ASN A C 1
ATOM 1795 O O . ASN A 1 223 ? -27.631 -4.032 47.940 1.00 69.94 223 ASN A O 1
ATOM 1799 N N . GLU A 1 224 ? -27.981 -2.748 46.130 1.00 73.81 224 GLU A N 1
ATOM 1800 C CA . GLU A 1 224 ? -28.888 -1.801 46.800 1.00 73.81 224 GLU A CA 1
ATOM 1801 C C . GLU A 1 224 ? -30.211 -2.475 47.210 1.00 73.81 224 GLU A C 1
ATOM 1803 O O . GLU A 1 224 ? -30.684 -2.305 48.341 1.00 73.81 224 GLU A O 1
ATOM 1808 N N . ASP A 1 225 ? -30.779 -3.306 46.334 1.00 77.44 225 ASP A N 1
ATOM 1809 C CA . ASP A 1 225 ? -32.001 -4.068 46.608 1.00 77.44 225 ASP A CA 1
ATOM 1810 C C . ASP A 1 225 ? -31.791 -5.100 47.741 1.00 77.44 225 ASP A C 1
ATOM 1812 O O . ASP A 1 225 ? -32.624 -5.221 48.641 1.00 77.44 225 ASP A O 1
ATOM 1816 N N . GLU A 1 226 ? -30.647 -5.795 47.792 1.00 76.50 226 GLU A N 1
ATOM 1817 C CA . GLU A 1 226 ? -30.314 -6.703 48.905 1.00 76.50 226 GLU A CA 1
ATOM 1818 C C . GLU A 1 226 ? -30.089 -5.967 50.236 1.00 76.50 226 GLU A C 1
ATOM 1820 O O . GLU A 1 226 ? -30.530 -6.434 51.294 1.00 76.50 226 GLU A O 1
ATOM 1825 N N . GLN A 1 227 ? -29.442 -4.797 50.216 1.00 73.50 227 GLN A N 1
ATOM 1826 C CA . GLN A 1 227 ? -29.250 -3.983 51.420 1.00 73.50 227 GLN A CA 1
ATOM 1827 C C . GLN A 1 227 ? -30.573 -3.443 51.971 1.00 73.50 227 GLN A C 1
ATOM 1829 O O . GLN A 1 227 ? -30.780 -3.436 53.189 1.00 73.50 227 GLN A O 1
ATOM 1834 N N . THR A 1 228 ? -31.494 -3.021 51.103 1.00 74.56 228 THR A N 1
ATOM 1835 C CA . THR A 1 228 ? -32.824 -2.554 51.522 1.00 74.56 228 THR A CA 1
ATOM 1836 C C . THR A 1 228 ? -33.689 -3.696 52.067 1.00 74.56 228 THR A C 1
ATOM 1838 O O . THR A 1 228 ? -34.373 -3.515 53.085 1.00 74.56 228 THR A O 1
ATOM 1841 N N . LEU A 1 229 ? -33.602 -4.905 51.497 1.00 74.56 229 LEU A N 1
ATOM 1842 C CA . LEU A 1 229 ? -34.279 -6.095 52.030 1.00 74.56 229 LEU A CA 1
ATOM 1843 C C . LEU A 1 229 ? -33.731 -6.520 53.408 1.00 74.56 229 LEU A C 1
ATOM 1845 O O . LEU A 1 229 ? -34.494 -6.832 54.328 1.00 74.56 229 LEU A O 1
ATOM 1849 N N . ASN A 1 230 ? -32.410 -6.488 53.600 1.00 74.06 230 ASN A N 1
ATOM 1850 C CA . ASN A 1 230 ? -31.782 -6.814 54.887 1.00 74.06 230 ASN A CA 1
ATOM 1851 C C . ASN A 1 230 ? -32.065 -5.757 55.971 1.00 74.06 230 ASN A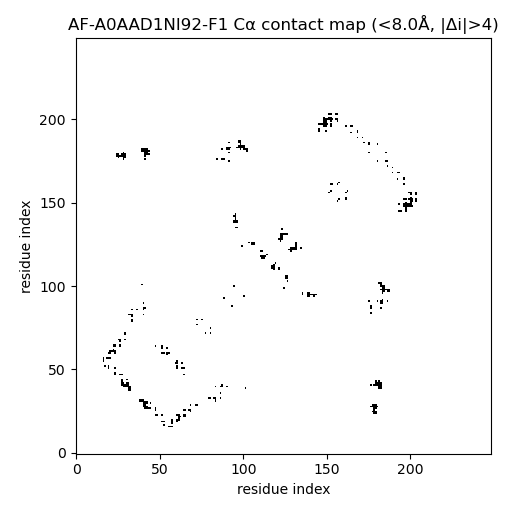 C 1
ATOM 1853 O O . ASN A 1 230 ? -32.305 -6.081 57.141 1.00 74.06 230 ASN A O 1
ATOM 1857 N N . ASN A 1 231 ? -32.111 -4.477 55.601 1.00 75.25 231 ASN A N 1
ATOM 1858 C CA . ASN A 1 231 ? -32.463 -3.408 56.536 1.00 75.25 231 ASN A CA 1
ATOM 1859 C C . ASN A 1 231 ? -33.946 -3.452 56.940 1.00 75.25 231 ASN A C 1
ATOM 1861 O O . ASN A 1 231 ? -34.273 -3.276 58.114 1.00 75.25 231 ASN A O 1
ATOM 1865 N N . SER A 1 232 ? -34.859 -3.747 56.014 1.00 74.50 232 SER A N 1
ATOM 1866 C CA . SER A 1 232 ? -36.292 -3.865 56.325 1.00 74.50 232 SER A CA 1
ATOM 1867 C C . SER A 1 232 ? -36.615 -5.089 57.195 1.00 74.50 232 SER A C 1
ATOM 1869 O O . SER A 1 232 ? -37.348 -4.971 58.183 1.00 74.50 232 SER A O 1
ATOM 1871 N N . SER A 1 233 ? -36.005 -6.242 56.911 1.00 72.25 233 SER A N 1
ATOM 1872 C CA . SER A 1 233 ? -36.169 -7.470 57.704 1.00 72.25 233 SER A CA 1
ATOM 1873 C C . SER A 1 233 ? -35.571 -7.356 59.116 1.00 72.25 233 SER A C 1
ATOM 1875 O O . SER A 1 233 ? -36.184 -7.802 60.096 1.00 72.25 233 SER A O 1
ATOM 1877 N N . SER A 1 234 ? -34.424 -6.687 59.272 1.00 70.19 234 SER A N 1
ATOM 1878 C CA . SER A 1 234 ? -33.841 -6.402 60.593 1.00 70.19 234 SER A CA 1
ATOM 1879 C C . SER A 1 234 ? -34.680 -5.408 61.414 1.00 70.19 234 SER A C 1
ATOM 1881 O O . SER A 1 234 ? -34.845 -5.594 62.627 1.00 70.19 234 SER A O 1
ATOM 1883 N N . LEU A 1 235 ? -35.295 -4.406 60.773 1.00 69.31 235 LEU A N 1
ATOM 1884 C CA . LEU A 1 235 ? -36.246 -3.485 61.408 1.00 69.31 235 LEU A CA 1
ATOM 1885 C C . LEU A 1 235 ? -37.536 -4.192 61.859 1.00 69.31 235 LEU A C 1
ATOM 1887 O O . LEU A 1 235 ? -38.016 -3.937 62.968 1.00 69.31 235 LEU A O 1
ATOM 1891 N N . GLN A 1 236 ? -38.075 -5.114 61.054 1.00 69.38 236 GLN A N 1
ATOM 1892 C CA . GLN A 1 236 ? -39.222 -5.946 61.441 1.00 69.38 236 GLN A CA 1
ATOM 1893 C C . GLN A 1 236 ? -38.897 -6.863 62.627 1.00 69.38 236 GLN A C 1
ATOM 1895 O O . GLN A 1 236 ? -39.676 -6.917 63.583 1.00 69.38 236 GLN A O 1
ATOM 1900 N N . ARG A 1 237 ? -37.723 -7.513 62.639 1.00 64.88 237 ARG A N 1
ATOM 1901 C CA . ARG A 1 237 ? -37.266 -8.309 63.795 1.00 64.88 237 ARG A CA 1
ATOM 1902 C C . ARG A 1 237 ? -37.167 -7.470 65.070 1.00 64.88 237 ARG A C 1
ATOM 1904 O O . ARG A 1 237 ? -37.653 -7.905 66.111 1.00 64.88 237 ARG A O 1
ATOM 1911 N N . ARG A 1 238 ? -36.608 -6.255 64.993 1.00 65.69 238 ARG A N 1
ATOM 1912 C CA . ARG A 1 238 ? -36.516 -5.325 66.139 1.00 65.69 238 ARG A CA 1
ATOM 1913 C C . ARG A 1 238 ? -37.879 -4.826 66.633 1.00 65.69 238 ARG A C 1
ATOM 1915 O O . ARG A 1 238 ? -38.041 -4.582 67.829 1.00 65.69 238 ARG A O 1
ATOM 1922 N N . ARG A 1 239 ? -38.867 -4.663 65.746 1.00 65.94 239 ARG A N 1
ATOM 1923 C CA . ARG A 1 239 ? -40.250 -4.331 66.140 1.00 65.94 239 ARG A CA 1
ATOM 1924 C C . ARG A 1 239 ? -40.938 -5.499 66.846 1.00 65.94 239 ARG A C 1
ATOM 1926 O O . ARG A 1 239 ? -41.561 -5.278 67.883 1.00 65.94 239 ARG A O 1
ATOM 1933 N N . ASN A 1 240 ? -40.782 -6.723 66.345 1.00 64.12 240 ASN A N 1
ATOM 1934 C CA . ASN A 1 240 ? -41.372 -7.905 66.975 1.00 64.12 240 ASN A CA 1
ATOM 1935 C C . ASN A 1 240 ? -40.783 -8.176 68.367 1.00 64.12 240 ASN A C 1
ATOM 1937 O O . ASN A 1 240 ? -41.547 -8.420 69.297 1.00 64.12 240 ASN A O 1
ATOM 1941 N N . THR A 1 241 ? -39.468 -8.039 68.564 1.00 65.06 241 THR A N 1
ATOM 1942 C CA . THR A 1 241 ? -38.857 -8.214 69.897 1.00 65.06 241 THR A CA 1
ATOM 1943 C C . THR A 1 241 ? -39.300 -7.148 70.905 1.00 65.06 241 THR A C 1
ATOM 1945 O O . THR A 1 241 ? -39.568 -7.480 72.059 1.00 65.06 241 THR A O 1
ATOM 1948 N N . ARG A 1 242 ? -39.475 -5.886 70.481 1.00 60.12 242 ARG A N 1
ATOM 1949 C CA . ARG A 1 242 ? -40.036 -4.818 71.338 1.00 60.12 242 ARG A CA 1
ATOM 1950 C C . ARG A 1 242 ? -41.509 -5.024 71.698 1.00 60.12 242 ARG A C 1
ATOM 1952 O O . ARG A 1 242 ? -41.915 -4.660 72.797 1.00 60.12 242 ARG A O 1
ATOM 1959 N N . ASN A 1 243 ? -42.319 -5.576 70.795 1.00 58.81 243 ASN A N 1
ATOM 1960 C CA . ASN A 1 243 ? -43.728 -5.860 71.083 1.00 58.81 243 ASN A CA 1
ATOM 1961 C C . ASN A 1 243 ? -43.893 -7.058 72.028 1.00 58.81 243 ASN A C 1
ATOM 1963 O O . ASN A 1 243 ? -44.787 -7.045 72.871 1.00 58.81 243 ASN A O 1
ATOM 1967 N N . ILE A 1 244 ? -43.003 -8.051 71.943 1.00 59.16 244 ILE A N 1
ATOM 1968 C CA . ILE A 1 244 ? -42.975 -9.190 72.870 1.00 59.16 244 ILE A CA 1
ATOM 1969 C C . ILE A 1 244 ? -42.577 -8.726 74.282 1.00 59.16 244 ILE A C 1
ATOM 1971 O O . ILE A 1 244 ? -43.243 -9.096 75.245 1.00 59.16 244 ILE A O 1
ATOM 1975 N N . SER A 1 245 ? -41.587 -7.833 74.420 1.00 58.53 245 SER A N 1
ATOM 1976 C CA . SER A 1 245 ? -41.165 -7.321 75.739 1.00 58.53 245 SER A CA 1
ATOM 1977 C C . SER A 1 245 ? -42.171 -6.370 76.406 1.00 58.53 245 SER A C 1
ATOM 1979 O O . SER A 1 245 ? -42.051 -6.093 77.596 1.00 58.53 245 SER A O 1
ATOM 1981 N N . LYS A 1 246 ? -43.131 -5.815 75.652 1.00 59.31 246 LYS A N 1
ATOM 1982 C CA . LYS A 1 246 ? -44.212 -4.964 76.184 1.00 59.31 246 LYS A CA 1
ATOM 1983 C C . LYS A 1 246 ? -45.448 -5.748 76.630 1.00 59.31 246 LYS A C 1
ATOM 1985 O O . LYS A 1 246 ? -46.255 -5.190 77.358 1.00 59.31 246 LYS A O 1
ATOM 1990 N N . ARG A 1 247 ? -45.606 -7.005 76.199 1.00 57.34 247 ARG A N 1
ATOM 1991 C CA . ARG A 1 247 ? -46.722 -7.888 76.593 1.00 57.34 247 ARG A CA 1
ATOM 1992 C C . ARG A 1 247 ? -46.436 -8.728 77.844 1.00 57.34 247 ARG A C 1
ATOM 1994 O O . ARG A 1 247 ? -47.338 -9.403 78.317 1.00 57.34 247 ARG A O 1
ATOM 2001 N N . SER A 1 248 ? -45.204 -8.711 78.356 1.00 55.81 248 SER A N 1
ATOM 2002 C CA . SER A 1 248 ? -44.764 -9.505 79.514 1.00 55.81 248 SER A CA 1
ATOM 2003 C C . SER A 1 248 ? -44.653 -8.699 80.821 1.00 55.81 248 SER A C 1
ATOM 2005 O O . SER A 1 248 ? -43.857 -9.056 81.689 1.00 55.81 248 SER A O 1
ATOM 2007 N N . LYS A 1 249 ? -45.379 -7.587 80.942 1.00 50.34 249 LYS A N 1
ATOM 2008 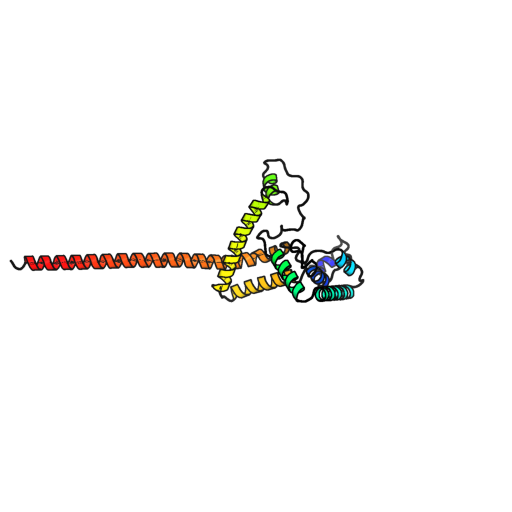C CA . LYS A 1 249 ? -45.562 -6.805 82.172 1.00 50.34 249 LYS A CA 1
ATOM 2009 C C . LYS A 1 249 ? -47.049 -6.577 82.366 1.00 50.34 249 LYS A C 1
ATOM 2011 O O . LYS A 1 249 ? -47.466 -6.579 83.539 1.00 50.34 249 LYS A O 1
#

Radius of gyration: 32.07 Å; Cα contacts (8 Å, |Δi|>4): 241; chains: 1; bounding box: 67×51×117 Å

InterPro domains:
  IPR060765 Conserved hypothetical integral membrane protein [PF27792] (3-203)

Foldseek 3Di:
DVVVCVVPDPPDDDDPQLDADQLLQLLLLQDWDLVDLLIDHSADDPVSSVQLSVDRDNVRSNVSSVVSSVVSDVVCDDVSSVSRLVSLLCLQQVFLPAAQPDLCPQVDDDQDPPPDPSNVVCLCRHPNRPCVVVNRVVSRVVSVLLVVLLVQLVPPVPDVVNVVLVVVVVVQSVVCSRGRNSGRNSVVVSVVSSCVSSVSSVVVVVVVVVVVVVVVVVVVVVVVVVVVVVVVVVVVVVVVVVVVVVVPD

pLDDT: mean 83.8, std 11.1, range [50.34, 97.38]

Mean predicted aligned error: 11.11 Å

Sequence (249 aa):
MFNLFVSNQKIVKIDKSKELPMAHFILMGSFGDEDNRESIHGTWNAGDLKSTLAEKNKSDKSKKDIELFVERTANRGLARTIKFYGQKYFQITDTGVIGYHRDGLWLNYAYSANGSLSNKIQQIYYENGKLRPSFNFLCQIFWIITLISSIIALYFNRTWKVGVVTLSLLGGLLFLLIFESGGTKYMFQYIYLICLLSGLGISYCLNRFSGDIAIQKEGVKKNEDEQTLNNSSSLQRRRNTRNISKRSK